Protein AF-A0A2Z4FGK2-F1 (afdb_monomer_lite)

Secondary structure (DSSP, 8-state):
-HHHHHHSSPPPPPHHHHHHHHHHHHTT--HHHHHHHHHHHHHTS-TT---SSGGGGHHHHHHHHHHHHHHHH-------------PPPPPPPPPPP------PPP---TTHHHHHHHHHHHHHHHHH---HHHHHHHHHHHHHHHHHHT-S--S-HHHHHHHHHHHHHHHHHHHS-HHHHHHHHHHHHHH-HHHHHHS-HHHHHHHHHHHHHHHHHHHH-PPPS--

Radius of gyration: 25.54 Å; chains: 1; bounding box: 53×43×82 Å

pLDDT: mean 85.26, std 16.37, range [35.12, 98.62]

Structure (mmCIF, N/CA/C/O backbone):
data_AF-A0A2Z4FGK2-F1
#
_entry.id   AF-A0A2Z4FGK2-F1
#
loop_
_atom_site.group_PDB
_atom_site.id
_atom_site.type_symbol
_atom_site.label_atom_id
_atom_site.label_alt_id
_atom_site.label_comp_id
_atom_site.label_asym_id
_atom_site.label_entity_id
_atom_site.label_seq_id
_atom_site.pdbx_PDB_ins_code
_atom_site.Cartn_x
_atom_site.Cartn_y
_atom_site.Cartn_z
_atom_site.occupancy
_atom_site.B_iso_or_equiv
_atom_site.auth_seq_id
_atom_site.auth_comp_id
_atom_site.auth_asym_id
_atom_site.auth_atom_id
_atom_site.pdbx_PDB_model_num
ATOM 1 N N . MET A 1 1 ? 7.631 -13.303 -6.563 1.00 56.38 1 MET A N 1
ATOM 2 C CA . MET A 1 1 ? 8.617 -13.763 -5.5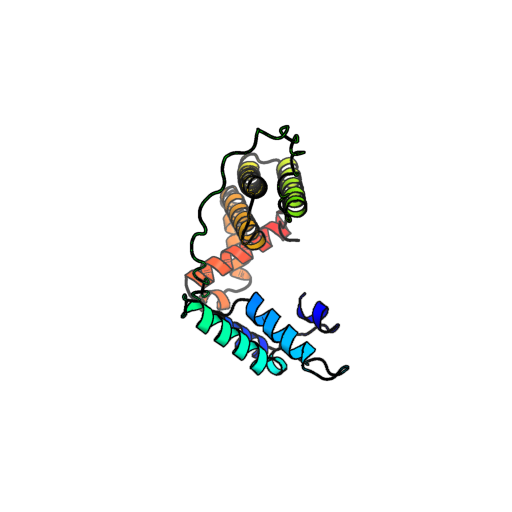54 1.00 56.38 1 MET A CA 1
ATOM 3 C C . MET A 1 1 ? 9.906 -14.094 -6.316 1.00 56.38 1 MET A C 1
ATOM 5 O O . MET A 1 1 ? 10.172 -15.250 -6.608 1.00 56.38 1 MET A O 1
ATOM 9 N N . TYR A 1 2 ? 10.682 -13.072 -6.705 1.00 63.81 2 TYR A N 1
ATOM 10 C CA . TYR A 1 2 ? 11.614 -13.147 -7.850 1.00 63.81 2 TYR A CA 1
ATOM 11 C C . TYR A 1 2 ? 12.705 -14.227 -7.744 1.00 63.81 2 TYR A C 1
ATOM 13 O O . TYR A 1 2 ? 12.996 -14.925 -8.708 1.00 63.81 2 TYR A O 1
ATOM 21 N N . PHE A 1 3 ? 13.294 -14.419 -6.561 1.00 67.00 3 PHE A N 1
ATOM 22 C CA . PHE A 1 3 ? 14.376 -15.394 -6.386 1.00 67.00 3 PHE A CA 1
ATOM 23 C C . PHE A 1 3 ? 13.908 -16.840 -6.617 1.00 67.00 3 PHE A C 1
ATOM 25 O O . PHE A 1 3 ? 14.633 -17.642 -7.205 1.00 67.00 3 PHE A O 1
ATOM 32 N N . LEU A 1 4 ? 12.678 -17.155 -6.201 1.00 71.25 4 LEU A N 1
ATOM 33 C CA . LEU A 1 4 ? 12.074 -18.472 -6.396 1.00 71.25 4 LEU A CA 1
ATOM 34 C C . LEU A 1 4 ? 11.769 -18.730 -7.875 1.00 71.25 4 LEU A C 1
ATOM 36 O O . LEU A 1 4 ? 11.985 -19.839 -8.349 1.00 71.25 4 LEU A O 1
ATOM 40 N N . GLU A 1 5 ? 11.347 -17.703 -8.610 1.00 71.81 5 GLU A N 1
ATOM 41 C CA . GLU A 1 5 ? 11.094 -17.794 -10.054 1.00 71.81 5 GLU A CA 1
ATOM 42 C C . GLU A 1 5 ? 12.380 -18.037 -10.855 1.00 71.81 5 GLU A C 1
ATOM 44 O O . GLU A 1 5 ? 12.373 -18.823 -11.797 1.00 71.81 5 GLU A O 1
ATOM 49 N N . VAL A 1 6 ? 13.494 -17.406 -10.469 1.00 66.25 6 VAL A N 1
ATOM 50 C CA . VAL A 1 6 ? 14.760 -17.500 -11.218 1.00 66.25 6 VAL A CA 1
ATOM 51 C C . VAL A 1 6 ? 15.595 -18.724 -10.825 1.00 66.25 6 VAL A C 1
ATOM 53 O O . VAL A 1 6 ? 16.282 -19.289 -11.669 1.00 66.25 6 VAL A O 1
ATOM 56 N N . THR A 1 7 ? 15.552 -19.155 -9.562 1.00 62.62 7 THR A N 1
ATOM 57 C CA . THR A 1 7 ? 16.407 -20.257 -9.065 1.00 62.62 7 THR A CA 1
ATOM 58 C C . THR A 1 7 ? 15.657 -21.552 -8.760 1.00 62.62 7 THR A C 1
ATOM 60 O O . THR A 1 7 ? 16.285 -22.560 -8.435 1.00 62.62 7 THR A O 1
ATOM 63 N N . GLY A 1 8 ? 14.321 -21.537 -8.791 1.00 69.62 8 GLY A N 1
ATOM 64 C CA . GLY A 1 8 ? 13.490 -22.666 -8.365 1.00 69.62 8 GLY A CA 1
ATOM 65 C C . GLY A 1 8 ? 13.582 -22.980 -6.865 1.00 69.62 8 GLY A C 1
ATOM 66 O O . GLY A 1 8 ? 13.073 -24.009 -6.423 1.00 69.62 8 GLY A O 1
ATOM 67 N N . ARG A 1 9 ? 14.242 -22.129 -6.064 1.00 69.38 9 ARG A N 1
ATOM 68 C CA . ARG A 1 9 ? 14.420 -22.306 -4.617 1.00 69.38 9 ARG A CA 1
ATOM 69 C C . ARG A 1 9 ? 13.939 -21.075 -3.857 1.00 69.38 9 ARG A C 1
ATOM 71 O O . ARG A 1 9 ? 14.278 -19.943 -4.188 1.00 69.38 9 ARG A O 1
ATOM 78 N N . GLY A 1 10 ? 13.163 -21.302 -2.798 1.00 69.25 10 GLY A N 1
ATOM 79 C CA . GLY A 1 10 ? 12.803 -20.249 -1.853 1.00 69.25 10 GLY A CA 1
ATOM 80 C C . GLY A 1 10 ? 14.035 -19.820 -1.066 1.00 69.25 10 GLY A C 1
ATOM 81 O O . GLY A 1 10 ? 14.658 -20.648 -0.404 1.00 69.25 10 GLY A O 1
ATOM 82 N N . VAL A 1 11 ? 14.393 -18.539 -1.143 1.00 72.44 11 VAL A N 1
ATOM 83 C CA . VAL A 1 11 ? 15.474 -17.971 -0.333 1.00 72.44 11 VAL A CA 1
ATOM 84 C C . VAL A 1 11 ? 14.891 -17.226 0.851 1.00 72.44 11 VAL A C 1
ATOM 86 O O . VAL A 1 11 ? 14.053 -16.342 0.703 1.00 72.44 11 VAL A O 1
ATOM 89 N N . MET A 1 12 ? 15.374 -17.594 2.033 1.00 76.56 12 MET A N 1
ATOM 90 C CA . MET A 1 12 ? 15.190 -16.825 3.254 1.00 76.56 12 MET A CA 1
ATOM 91 C C . MET A 1 12 ? 16.343 -15.834 3.352 1.00 76.56 12 MET A C 1
ATOM 93 O O . MET A 1 12 ? 17.502 -16.242 3.428 1.00 76.56 12 MET A O 1
ATOM 97 N N . PHE A 1 13 ? 16.037 -14.539 3.335 1.00 83.19 13 PHE A N 1
ATOM 98 C CA . PHE A 1 13 ? 17.054 -13.515 3.539 1.00 83.19 13 PHE A CA 1
ATOM 99 C C . PHE A 1 13 ? 17.532 -13.565 4.987 1.00 83.19 13 PHE A C 1
ATOM 101 O O . PHE A 1 13 ? 16.743 -13.429 5.923 1.00 83.19 13 PHE A O 1
ATOM 108 N N . SER A 1 14 ? 18.833 -13.767 5.181 1.00 88.69 14 SER A N 1
ATOM 109 C CA . SER A 1 14 ? 19.422 -13.609 6.506 1.00 88.69 14 SER A CA 1
ATOM 110 C C . SER A 1 14 ? 19.402 -12.131 6.908 1.00 88.69 14 SER A C 1
ATOM 112 O O . SER A 1 14 ? 19.369 -11.247 6.049 1.00 88.69 14 SER A O 1
ATOM 114 N N . GLY A 1 15 ? 19.493 -11.827 8.209 1.00 89.25 15 GLY A N 1
ATOM 115 C CA . GLY A 1 15 ? 19.591 -10.433 8.669 1.00 89.25 15 GLY A CA 1
ATOM 116 C C . GLY A 1 15 ? 20.733 -9.672 7.985 1.00 89.25 15 GLY A C 1
ATOM 117 O O . GLY A 1 15 ? 20.584 -8.512 7.615 1.00 89.25 15 GLY A O 1
ATOM 118 N N . ARG A 1 16 ? 21.833 -10.367 7.679 1.00 89.06 16 ARG A N 1
ATOM 119 C CA . ARG A 1 16 ? 22.956 -9.757 6.974 1.00 89.06 16 ARG A CA 1
ATOM 120 C C . ARG A 1 16 ? 22.763 -9.606 5.458 1.00 89.06 16 ARG A C 1
ATOM 122 O O . ARG A 1 16 ? 23.564 -8.915 4.830 1.00 89.06 16 ARG A O 1
ATOM 129 N N . ASP A 1 17 ? 21.809 -10.307 4.847 1.00 91.31 17 ASP A N 1
ATOM 130 C CA . ASP A 1 17 ? 21.404 -10.049 3.456 1.00 91.31 17 ASP A CA 1
ATOM 131 C C . ASP A 1 17 ? 20.512 -8.808 3.404 1.00 91.31 17 ASP A C 1
ATOM 133 O O . ASP A 1 17 ? 20.666 -7.979 2.513 1.00 91.31 17 ASP A O 1
ATOM 137 N N . MET A 1 18 ? 19.644 -8.637 4.405 1.00 92.25 18 MET A N 1
ATOM 138 C CA . MET A 1 18 ? 18.818 -7.438 4.539 1.00 92.25 18 MET A CA 1
ATOM 139 C C . MET A 1 18 ? 19.668 -6.180 4.734 1.00 92.25 18 MET A C 1
ATOM 141 O O . MET A 1 18 ? 19.429 -5.187 4.058 1.00 92.25 18 MET A O 1
ATOM 145 N N . GLU A 1 19 ? 20.704 -6.228 5.577 1.00 92.62 19 GLU A N 1
ATOM 146 C CA . GLU A 1 19 ? 21.664 -5.119 5.729 1.00 92.62 19 GLU A CA 1
ATOM 147 C C . GLU A 1 19 ? 22.330 -4.737 4.399 1.00 92.62 19 GLU A C 1
ATOM 149 O O . GLU A 1 19 ? 22.468 -3.556 4.085 1.00 92.62 19 GLU A O 1
ATOM 154 N N . LEU A 1 20 ? 22.711 -5.733 3.594 1.00 94.06 20 LEU A N 1
ATOM 155 C CA . LEU A 1 20 ? 23.343 -5.520 2.293 1.00 94.06 20 LEU A CA 1
ATOM 156 C C . LEU A 1 20 ? 22.376 -4.876 1.287 1.00 94.06 20 LEU A C 1
ATOM 158 O O . LEU A 1 20 ? 22.746 -3.926 0.600 1.00 94.06 20 LEU A O 1
ATOM 162 N N . LEU A 1 21 ? 21.132 -5.360 1.237 1.00 92.94 21 LEU A N 1
ATOM 163 C CA . LEU A 1 21 ? 20.076 -4.791 0.396 1.00 92.94 21 LEU A CA 1
ATOM 164 C C . LEU A 1 21 ? 19.739 -3.351 0.806 1.00 92.94 21 LEU A C 1
ATOM 166 O O . LEU A 1 21 ? 19.611 -2.491 -0.063 1.00 92.94 21 LEU A O 1
ATOM 170 N N . CYS A 1 22 ? 19.643 -3.073 2.110 1.00 92.50 22 CYS A N 1
ATOM 171 C CA . CYS A 1 22 ? 19.449 -1.718 2.627 1.00 92.50 22 CYS A CA 1
ATOM 172 C C . CYS A 1 22 ? 20.598 -0.798 2.210 1.00 92.50 22 CYS A C 1
ATOM 174 O O . CYS A 1 22 ? 20.338 0.278 1.684 1.00 92.50 22 CYS A O 1
ATOM 176 N N . ARG A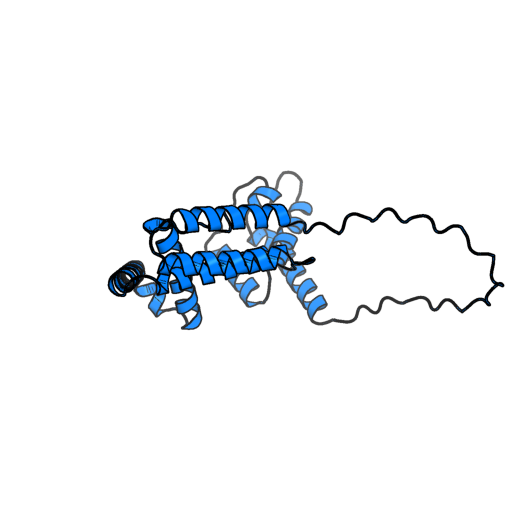 1 23 ? 21.853 -1.247 2.352 1.00 96.19 23 ARG A N 1
ATOM 177 C CA . ARG A 1 23 ? 23.027 -0.476 1.920 1.00 96.19 23 ARG A CA 1
ATOM 178 C C . ARG A 1 23 ? 22.945 -0.106 0.439 1.00 96.19 23 ARG A C 1
ATOM 180 O O . ARG A 1 23 ? 23.100 1.060 0.102 1.00 96.19 23 ARG A O 1
ATOM 187 N N . TRP A 1 24 ? 22.660 -1.069 -0.440 1.00 95.62 24 TRP A N 1
ATOM 188 C CA . TRP A 1 24 ? 22.527 -0.794 -1.875 1.00 95.62 24 TRP A CA 1
ATOM 189 C C . TRP A 1 24 ? 21.359 0.136 -2.205 1.00 95.62 24 TRP A C 1
ATOM 191 O O . TRP A 1 24 ? 21.491 0.990 -3.078 1.00 95.62 24 TRP A O 1
ATOM 201 N N . ARG A 1 25 ? 20.230 0.003 -1.505 1.00 94.31 25 ARG A N 1
ATOM 202 C CA . ARG A 1 25 ? 19.096 0.922 -1.648 1.00 94.31 25 ARG A CA 1
ATOM 203 C C . ARG A 1 25 ? 19.491 2.349 -1.264 1.00 94.31 25 ARG A C 1
ATOM 205 O O . ARG A 1 25 ? 19.195 3.272 -2.015 1.00 94.31 25 ARG A O 1
ATOM 212 N N . ASP A 1 26 ? 20.174 2.523 -0.136 1.00 90.12 26 ASP A N 1
ATOM 213 C CA . ASP A 1 26 ? 20.642 3.834 0.340 1.00 90.12 26 ASP A CA 1
ATOM 214 C C . ASP A 1 26 ? 21.684 4.443 -0.626 1.00 90.12 26 ASP A C 1
ATOM 216 O O . ASP A 1 26 ? 21.810 5.656 -0.764 1.00 90.12 26 ASP A O 1
ATOM 220 N N . GLU A 1 27 ? 22.374 3.581 -1.368 1.00 89.31 27 GLU A N 1
ATOM 221 C CA . GLU A 1 27 ? 23.289 3.888 -2.466 1.00 89.31 27 GLU A CA 1
ATOM 222 C C . GLU A 1 27 ? 22.607 4.173 -3.825 1.00 89.31 27 GLU A C 1
ATOM 224 O O . GLU A 1 27 ? 23.300 4.409 -4.824 1.00 89.31 27 GLU A O 1
ATOM 229 N N . GLY A 1 28 ? 21.270 4.151 -3.876 1.00 90.69 28 GLY A N 1
ATOM 230 C CA . GLY A 1 28 ? 20.456 4.455 -5.057 1.00 90.69 28 GLY A CA 1
ATOM 231 C C . GLY A 1 28 ? 20.105 3.254 -5.942 1.00 90.69 28 GLY A C 1
ATOM 232 O O . GLY A 1 28 ? 19.556 3.436 -7.030 1.00 90.69 28 GLY A O 1
ATOM 233 N N . ALA A 1 29 ? 20.403 2.023 -5.518 1.00 93.50 29 ALA A N 1
ATOM 234 C CA . ALA A 1 29 ? 20.041 0.831 -6.276 1.00 93.50 29 ALA A CA 1
ATOM 235 C C . ALA A 1 29 ? 18.534 0.552 -6.187 1.00 93.50 29 ALA A C 1
ATOM 237 O O . ALA A 1 29 ? 17.958 0.443 -5.104 1.00 93.50 29 ALA A O 1
ATOM 238 N N . THR A 1 30 ? 17.892 0.368 -7.339 1.00 92.81 30 THR A N 1
ATOM 239 C CA . THR A 1 30 ? 16.490 -0.053 -7.411 1.00 92.81 30 THR A CA 1
ATOM 240 C C . THR A 1 30 ? 16.372 -1.576 -7.366 1.00 92.81 30 THR A C 1
ATOM 242 O O . THR A 1 30 ? 17.294 -2.305 -7.745 1.00 92.81 30 THR A O 1
ATOM 245 N N . ALA A 1 31 ? 15.199 -2.080 -6.972 1.00 90.31 31 ALA A N 1
ATOM 246 C CA . ALA A 1 31 ? 14.916 -3.516 -6.980 1.00 90.31 31 ALA A CA 1
ATOM 247 C C . ALA A 1 31 ? 15.156 -4.157 -8.361 1.00 90.31 31 ALA A C 1
ATOM 249 O O . ALA A 1 31 ? 15.640 -5.284 -8.438 1.00 90.31 31 ALA A O 1
ATOM 250 N N . ALA A 1 32 ? 14.889 -3.428 -9.450 1.00 89.44 32 ALA A N 1
ATOM 251 C CA . ALA A 1 32 ? 15.113 -3.897 -10.816 1.00 89.44 32 ALA A CA 1
ATOM 252 C C . ALA A 1 32 ? 16.600 -4.147 -11.129 1.00 89.44 32 ALA A C 1
ATOM 254 O O . ALA A 1 32 ? 16.930 -5.150 -11.761 1.00 89.44 32 ALA A O 1
ATOM 255 N N . ILE A 1 33 ? 17.495 -3.270 -10.659 1.00 92.56 33 ILE A N 1
ATOM 256 C CA . ILE A 1 33 ? 18.951 -3.422 -10.819 1.00 92.56 33 ILE A CA 1
ATOM 257 C C . ILE A 1 33 ? 19.431 -4.653 -10.045 1.00 92.56 33 ILE A C 1
ATOM 259 O O . ILE A 1 33 ? 20.147 -5.492 -10.588 1.00 92.56 33 ILE A O 1
ATOM 263 N N . ILE A 1 34 ? 18.967 -4.806 -8.802 1.00 91.81 34 ILE A N 1
ATOM 264 C CA . ILE A 1 34 ? 19.309 -5.953 -7.953 1.00 91.81 34 ILE A CA 1
ATOM 265 C C . ILE A 1 34 ? 18.833 -7.262 -8.598 1.00 91.81 34 ILE A C 1
ATOM 267 O O . ILE A 1 34 ? 19.598 -8.219 -8.701 1.00 91.81 34 ILE A O 1
ATOM 271 N N . CYS A 1 35 ? 17.592 -7.303 -9.089 1.00 90.69 35 CYS A N 1
ATOM 272 C CA . CYS A 1 35 ? 17.033 -8.473 -9.767 1.00 90.69 35 CYS A CA 1
ATOM 273 C C . CYS A 1 35 ? 17.828 -8.848 -11.024 1.00 90.69 35 CYS A C 1
ATOM 275 O O . CYS A 1 35 ? 18.096 -10.028 -11.247 1.00 90.69 35 CYS A O 1
ATOM 277 N N . ARG A 1 36 ? 18.262 -7.857 -11.813 1.00 90.88 36 ARG A N 1
ATOM 278 C CA . ARG A 1 36 ? 19.121 -8.086 -12.981 1.00 90.88 36 ARG A CA 1
ATOM 279 C C . ARG A 1 36 ? 20.461 -8.700 -12.582 1.00 90.88 36 ARG A C 1
ATOM 281 O O . ARG A 1 36 ? 20.826 -9.727 -13.137 1.00 90.88 36 ARG A O 1
ATOM 288 N N . GLY A 1 37 ? 21.127 -8.158 -11.563 1.00 92.56 37 GLY A N 1
ATOM 289 C CA . GLY A 1 37 ? 22.379 -8.728 -11.055 1.00 92.56 37 GLY A CA 1
ATOM 290 C C . GLY A 1 37 ? 22.222 -10.164 -10.541 1.00 92.56 37 GLY A C 1
ATOM 291 O O . GLY A 1 37 ? 23.083 -11.006 -10.785 1.00 92.56 37 GLY A O 1
ATOM 292 N N . ILE A 1 38 ? 21.102 -10.482 -9.880 1.00 90.50 38 ILE A N 1
ATOM 293 C CA . ILE A 1 38 ? 20.787 -11.859 -9.458 1.00 90.50 38 ILE A CA 1
ATOM 294 C C . ILE A 1 38 ? 20.611 -12.772 -10.674 1.00 90.50 38 ILE A C 1
ATOM 296 O O . ILE A 1 38 ? 21.147 -13.877 -10.681 1.00 90.50 38 ILE A O 1
ATOM 300 N N . LYS A 1 39 ? 19.883 -12.323 -11.700 1.00 89.56 39 LYS A N 1
ATOM 301 C CA . LYS A 1 39 ? 19.681 -13.092 -12.931 1.00 89.56 39 LYS A CA 1
ATOM 302 C C . LYS A 1 39 ? 21.008 -13.381 -13.634 1.00 89.56 39 LYS A C 1
ATOM 304 O O . LYS A 1 39 ? 21.262 -14.530 -13.984 1.00 89.56 39 LYS A O 1
ATOM 309 N N . GLU A 1 40 ? 21.868 -12.378 -13.771 1.00 90.69 40 GLU A N 1
ATOM 310 C CA . GLU A 1 40 ? 23.199 -12.527 -14.368 1.00 90.69 40 GLU A CA 1
ATOM 311 C C . GLU A 1 40 ? 24.079 -13.499 -13.573 1.00 90.69 40 GLU A C 1
ATOM 313 O O . GLU A 1 40 ? 24.765 -14.339 -14.157 1.00 90.69 40 GLU A O 1
ATOM 318 N N . ALA A 1 41 ? 24.014 -13.433 -12.239 1.00 91.56 41 ALA A N 1
ATOM 319 C CA . ALA A 1 41 ? 24.722 -14.361 -11.367 1.00 91.56 41 ALA A CA 1
ATOM 320 C C . ALA A 1 41 ? 24.277 -15.809 -11.598 1.00 91.56 41 ALA A C 1
ATOM 322 O O . ALA A 1 41 ? 25.118 -16.694 -11.702 1.00 91.56 41 ALA A O 1
ATOM 323 N N . VAL A 1 42 ? 22.966 -16.045 -11.712 1.00 88.88 42 VAL A N 1
ATOM 324 C CA . VAL A 1 42 ? 22.399 -17.379 -11.962 1.00 88.88 42 VAL A CA 1
ATOM 325 C C . VAL A 1 42 ? 22.824 -17.911 -13.329 1.00 88.88 42 VAL A C 1
ATOM 327 O O . VAL A 1 42 ? 23.225 -19.065 -13.423 1.00 88.88 42 VAL A O 1
ATOM 330 N N . LEU A 1 43 ? 22.783 -17.074 -14.370 1.00 88.25 43 LEU A N 1
ATOM 331 C CA . LEU A 1 43 ? 23.193 -17.457 -15.728 1.00 88.25 43 LEU A CA 1
ATOM 332 C C . LEU A 1 43 ? 24.692 -17.759 -15.847 1.00 88.25 43 LEU A C 1
ATOM 334 O O . LEU A 1 43 ? 25.100 -18.471 -16.760 1.00 88.25 43 LEU A O 1
ATOM 338 N N . SER A 1 44 ? 25.503 -17.203 -14.949 1.00 87.56 44 SER A N 1
ATOM 339 C CA . SER A 1 44 ? 26.960 -17.360 -14.965 1.00 87.56 44 SER A CA 1
ATOM 340 C C . SER A 1 44 ? 27.464 -18.518 -14.096 1.00 87.56 44 SER A C 1
ATOM 342 O O . SER A 1 44 ? 28.662 -18.796 -14.102 1.00 87.56 44 SER A O 1
ATOM 344 N N . MET A 1 45 ? 26.589 -19.168 -13.322 1.00 85.81 45 MET A N 1
ATOM 345 C CA . MET A 1 45 ? 26.927 -20.329 -12.491 1.00 85.81 45 MET A CA 1
ATOM 346 C C . MET A 1 45 ? 26.692 -21.639 -13.251 1.00 85.81 45 MET A C 1
ATOM 348 O O . MET A 1 45 ? 25.877 -21.697 -14.170 1.00 85.81 45 MET A O 1
ATOM 352 N N . GLU A 1 46 ? 27.415 -22.696 -12.872 1.00 82.06 46 GLU A N 1
ATOM 353 C CA . GLU A 1 46 ? 27.251 -24.019 -13.482 1.00 82.06 46 GLU A CA 1
ATOM 354 C C . GLU A 1 46 ? 25.839 -24.578 -13.252 1.00 82.06 46 GLU A C 1
ATOM 356 O O . GLU A 1 46 ? 25.215 -24.390 -12.200 1.00 82.06 46 GLU A O 1
ATOM 361 N N . GLU A 1 47 ? 25.332 -25.289 -14.258 1.00 75.06 47 GLU A N 1
ATOM 362 C CA . GLU A 1 47 ? 23.995 -25.871 -14.247 1.00 75.06 47 GLU A CA 1
ATOM 363 C C . GLU A 1 47 ? 23.871 -26.901 -13.108 1.00 75.06 47 GLU A C 1
ATOM 365 O O . GLU A 1 47 ? 24.452 -27.983 -13.151 1.00 75.06 47 GLU A O 1
ATOM 370 N N . GLY A 1 48 ? 23.131 -26.541 -12.052 1.00 74.94 48 GLY A N 1
ATOM 371 C CA . GLY A 1 48 ? 22.933 -27.370 -10.854 1.00 74.94 48 GLY A CA 1
ATOM 372 C C . GLY A 1 48 ? 23.412 -26.738 -9.543 1.00 74.94 48 GLY A C 1
ATOM 373 O O . GLY A 1 48 ? 22.974 -27.170 -8.470 1.00 74.94 48 GLY A O 1
ATOM 374 N N . GLU A 1 49 ? 24.210 -25.668 -9.603 1.00 80.12 49 GLU A N 1
ATOM 375 C CA . GLU A 1 49 ? 24.669 -24.922 -8.425 1.00 80.12 49 GLU A CA 1
ATOM 376 C C . GLU A 1 49 ? 24.146 -23.475 -8.406 1.00 80.12 49 GLU A C 1
ATOM 378 O O . GLU A 1 49 ? 24.913 -22.523 -8.544 1.00 80.12 49 GLU A O 1
ATOM 383 N N . PRO A 1 50 ? 22.829 -23.263 -8.200 1.00 79.88 50 PRO A N 1
ATOM 384 C CA . PRO A 1 50 ? 22.291 -21.916 -8.098 1.00 79.88 50 PRO A CA 1
ATOM 385 C C . PRO A 1 50 ? 22.812 -21.198 -6.838 1.00 79.88 50 PRO A C 1
ATOM 387 O O . PRO A 1 50 ? 23.108 -21.843 -5.819 1.00 79.88 50 PRO A O 1
ATOM 390 N N . PRO A 1 51 ? 22.857 -19.854 -6.858 1.00 83.69 51 PRO A N 1
ATOM 391 C CA . PRO A 1 51 ? 23.341 -19.061 -5.740 1.00 83.69 51 PRO A CA 1
ATOM 392 C C . PRO A 1 51 ? 22.511 -19.322 -4.480 1.00 83.69 51 PRO A C 1
ATOM 394 O O . PRO A 1 51 ? 21.280 -19.320 -4.502 1.00 83.69 51 PRO A O 1
ATOM 397 N N . ARG A 1 52 ? 23.198 -19.528 -3.351 1.00 83.31 52 ARG A N 1
ATOM 398 C CA . ARG A 1 52 ? 22.563 -19.872 -2.063 1.00 83.31 52 ARG A CA 1
ATOM 399 C C . ARG A 1 52 ? 21.925 -18.675 -1.352 1.00 83.31 52 ARG A C 1
ATOM 401 O O . ARG A 1 52 ? 21.204 -18.869 -0.380 1.00 83.31 52 ARG A O 1
ATOM 408 N N . GLY A 1 53 ? 22.201 -17.456 -1.808 1.00 87.69 53 GLY A N 1
ATOM 409 C CA . GLY A 1 53 ? 21.655 -16.225 -1.246 1.00 87.69 53 GLY A CA 1
ATOM 410 C C . GLY A 1 53 ? 22.202 -14.981 -1.940 1.00 87.69 53 GLY A C 1
ATOM 411 O O . GLY A 1 53 ? 23.049 -15.071 -2.829 1.00 87.69 53 GLY A O 1
ATOM 412 N N . VAL A 1 54 ? 21.739 -13.809 -1.503 1.00 89.50 54 VAL A N 1
ATOM 413 C CA . VAL A 1 54 ? 22.056 -12.509 -2.128 1.00 89.50 54 VAL A CA 1
ATOM 414 C C . VAL A 1 54 ? 23.556 -12.221 -2.132 1.00 89.50 54 VAL A C 1
ATOM 416 O O . VAL A 1 54 ? 24.083 -11.737 -3.129 1.00 89.50 54 VAL A O 1
ATOM 419 N N . ARG A 1 55 ? 24.271 -12.584 -1.060 1.00 90.69 55 ARG A N 1
ATOM 420 C CA . ARG A 1 55 ? 25.737 -12.446 -0.990 1.00 90.69 55 ARG A CA 1
ATOM 421 C C . ARG A 1 55 ? 26.480 -13.186 -2.090 1.00 90.69 55 ARG A C 1
ATOM 423 O O . ARG A 1 55 ? 27.483 -12.683 -2.577 1.00 90.69 55 ARG A O 1
ATOM 430 N N . SER A 1 56 ? 26.008 -14.365 -2.490 1.00 90.56 56 SER A N 1
ATOM 431 C CA . SER A 1 56 ? 26.634 -15.116 -3.585 1.00 90.56 56 SER A CA 1
ATOM 432 C C . SER A 1 56 ? 26.539 -14.359 -4.913 1.00 90.56 56 SER A C 1
ATOM 434 O O . SER A 1 56 ? 27.375 -14.554 -5.788 1.00 90.56 56 SER A O 1
ATOM 436 N N . CYS A 1 57 ? 25.559 -13.463 -5.041 1.00 92.81 57 CYS A N 1
ATOM 437 C CA . CYS A 1 57 ? 25.355 -12.610 -6.206 1.00 92.81 57 CYS A CA 1
ATOM 438 C C . CYS A 1 57 ? 25.995 -11.217 -6.058 1.00 92.81 57 CYS A C 1
ATOM 440 O O . CYS A 1 57 ? 25.841 -10.397 -6.959 1.00 92.81 57 CYS A O 1
ATOM 442 N N . GLN A 1 58 ? 26.694 -10.927 -4.950 1.00 94.81 58 GLN A N 1
ATOM 443 C CA . GLN A 1 58 ? 27.131 -9.570 -4.596 1.00 94.81 58 GLN A CA 1
ATOM 444 C C . GLN A 1 58 ? 27.924 -8.891 -5.719 1.00 94.81 58 GLN A C 1
ATOM 446 O O . GLN A 1 58 ? 27.573 -7.785 -6.114 1.00 94.81 58 GLN A O 1
ATOM 451 N N . GLY A 1 59 ? 28.929 -9.569 -6.281 1.00 95.19 59 GLY A N 1
ATOM 452 C CA . GLY A 1 59 ? 29.767 -8.988 -7.336 1.00 95.19 59 GLY A CA 1
ATOM 453 C C . GLY A 1 59 ? 29.002 -8.662 -8.625 1.00 95.19 59 GLY A C 1
ATOM 454 O O . GLY A 1 59 ? 29.279 -7.655 -9.269 1.00 95.19 59 GLY A O 1
ATOM 455 N N . TRP A 1 60 ? 28.000 -9.471 -8.981 1.00 95.31 60 TRP A N 1
ATOM 456 C CA . TRP A 1 60 ? 27.155 -9.229 -10.155 1.00 95.31 60 TRP A CA 1
ATOM 457 C C . TRP A 1 60 ? 26.204 -8.054 -9.938 1.00 95.31 60 TRP A C 1
ATOM 459 O O . TRP A 1 60 ? 26.024 -7.224 -10.825 1.00 95.31 60 TRP A O 1
ATOM 469 N N . ILE A 1 61 ? 25.629 -7.956 -8.739 1.00 94.31 61 ILE A N 1
ATOM 470 C CA . ILE A 1 61 ? 24.741 -6.853 -8.364 1.00 94.31 61 ILE A CA 1
ATOM 471 C C . ILE A 1 61 ? 25.519 -5.535 -8.297 1.00 94.31 61 ILE A C 1
ATOM 473 O O . ILE A 1 61 ? 25.073 -4.545 -8.866 1.00 94.31 61 ILE A O 1
ATOM 477 N N . GLU A 1 62 ? 26.692 -5.517 -7.659 1.00 95.94 62 GLU A N 1
ATOM 478 C CA . GLU A 1 62 ? 27.539 -4.319 -7.568 1.00 95.94 62 GLU A CA 1
ATOM 479 C C . GLU A 1 62 ? 27.967 -3.820 -8.952 1.00 95.94 62 GLU A C 1
ATOM 481 O O . GLU A 1 62 ? 27.928 -2.617 -9.206 1.00 95.94 62 GLU A O 1
ATOM 486 N N . ARG A 1 63 ? 28.270 -4.732 -9.884 1.00 95.75 63 ARG A N 1
ATOM 487 C CA . ARG A 1 63 ? 28.548 -4.379 -11.281 1.00 95.75 63 ARG A CA 1
ATOM 488 C C . ARG A 1 63 ? 27.353 -3.702 -11.961 1.00 95.75 63 ARG A C 1
ATOM 490 O O . ARG A 1 63 ? 27.538 -2.687 -12.623 1.00 95.75 63 ARG A O 1
ATOM 497 N N . GLU A 1 64 ? 26.139 -4.227 -11.797 1.00 93.69 64 GLU A N 1
ATOM 498 C CA . GLU A 1 64 ? 24.935 -3.613 -12.378 1.00 93.69 64 GLU A CA 1
ATOM 499 C C . GLU A 1 64 ? 24.605 -2.251 -11.752 1.00 93.69 64 GLU A C 1
ATOM 501 O O . GLU A 1 64 ? 24.142 -1.348 -12.454 1.00 93.69 64 GLU A O 1
ATOM 506 N N . ILE A 1 65 ? 24.865 -2.079 -10.451 1.00 93.62 65 ILE A N 1
ATOM 507 C CA . ILE A 1 65 ? 24.733 -0.790 -9.759 1.00 93.62 65 ILE A CA 1
ATOM 508 C C . ILE A 1 65 ? 25.709 0.225 -10.355 1.00 93.62 65 ILE A C 1
ATOM 510 O O . ILE A 1 65 ? 25.293 1.333 -10.698 1.00 93.62 65 ILE A O 1
ATOM 514 N N . GLU A 1 66 ? 26.975 -0.152 -10.538 1.00 93.38 66 GLU A N 1
ATOM 515 C CA . GLU A 1 66 ? 27.985 0.736 -11.116 1.00 93.38 66 GLU A CA 1
ATOM 516 C C . GLU A 1 66 ? 27.644 1.103 -12.566 1.00 93.38 66 GLU A C 1
ATOM 518 O O . GLU A 1 66 ? 27.548 2.279 -12.905 1.00 93.38 66 GLU A O 1
ATOM 523 N N . SER A 1 67 ? 27.299 0.122 -13.406 1.00 90.62 67 SER A N 1
ATOM 524 C CA . SER A 1 67 ? 26.862 0.384 -14.785 1.00 90.62 67 SER A CA 1
ATOM 525 C C . SER A 1 67 ? 25.579 1.224 -14.865 1.00 90.62 67 SER A C 1
ATOM 527 O O . SER A 1 67 ? 25.344 1.922 -15.854 1.00 90.62 67 SER A O 1
ATOM 529 N N . ALA A 1 68 ? 24.696 1.159 -13.866 1.00 88.88 68 ALA A N 1
ATOM 530 C CA . ALA A 1 68 ? 23.538 2.047 -13.781 1.00 88.88 68 ALA A CA 1
ATOM 531 C C . ALA A 1 68 ? 23.941 3.480 -13.400 1.00 88.88 68 ALA A C 1
ATOM 533 O O . ALA A 1 68 ? 23.409 4.428 -13.982 1.00 88.88 68 ALA A O 1
ATOM 534 N N . ARG A 1 69 ? 24.904 3.648 -12.486 1.00 88.12 69 ARG A N 1
ATOM 535 C CA . ARG A 1 69 ? 25.467 4.956 -12.111 1.00 88.12 69 ARG A CA 1
ATOM 536 C C . ARG A 1 69 ? 26.213 5.620 -13.261 1.00 88.12 69 ARG A C 1
ATOM 538 O O . ARG A 1 69 ? 26.032 6.815 -13.488 1.00 88.12 69 ARG A O 1
ATOM 545 N N . GLU A 1 70 ? 26.993 4.865 -14.023 1.00 87.56 70 GLU A N 1
ATOM 546 C CA . GLU A 1 70 ? 27.682 5.364 -15.219 1.00 87.56 70 GLU A CA 1
ATOM 547 C C . GLU A 1 70 ? 26.682 5.857 -16.273 1.00 87.56 70 GLU A C 1
ATOM 549 O O . GLU A 1 70 ? 26.845 6.940 -16.825 1.00 87.56 70 GLU A O 1
ATOM 554 N N . ARG A 1 71 ? 25.579 5.129 -16.497 1.00 84.38 71 ARG A N 1
ATOM 555 C CA . ARG A 1 71 ? 24.510 5.566 -17.415 1.00 84.38 71 ARG A CA 1
ATOM 556 C C . ARG A 1 71 ? 23.752 6.794 -16.915 1.00 84.38 71 ARG A C 1
ATOM 558 O O . ARG A 1 71 ? 23.323 7.610 -17.724 1.00 84.38 71 ARG A O 1
ATOM 565 N N . ALA A 1 72 ? 23.576 6.922 -15.602 1.00 78.19 72 ALA A N 1
ATOM 566 C CA . ALA A 1 72 ? 22.918 8.075 -14.995 1.00 78.19 72 ALA A CA 1
ATOM 567 C C . ALA A 1 72 ? 23.809 9.330 -14.994 1.00 78.19 72 ALA A C 1
ATOM 569 O O . ALA A 1 72 ? 23.301 10.441 -15.120 1.00 78.19 72 ALA A O 1
ATOM 570 N N . SER A 1 73 ? 25.129 9.162 -14.871 1.00 73.81 73 SER A N 1
ATOM 571 C CA . SER A 1 73 ? 26.105 10.262 -14.873 1.00 73.81 73 SER A CA 1
ATOM 572 C C . SER A 1 73 ? 26.597 10.639 -16.278 1.00 73.81 73 SER A C 1
ATOM 574 O O . SER A 1 73 ? 26.949 11.793 -16.516 1.00 73.81 73 SER A O 1
ATOM 576 N N . GLY A 1 74 ? 26.565 9.706 -17.230 1.00 50.72 74 GLY A N 1
ATOM 577 C CA . GLY A 1 74 ? 27.006 9.872 -18.614 1.00 50.72 74 GLY A CA 1
ATOM 578 C C . GLY A 1 74 ? 25.859 9.994 -19.611 1.00 50.72 74 GLY A C 1
ATOM 579 O O . GLY A 1 74 ? 25.798 9.217 -20.560 1.00 50.72 74 GLY A O 1
ATOM 580 N N . GLY A 1 75 ? 24.959 10.966 -19.426 1.00 46.44 75 GLY A N 1
ATOM 581 C CA . GLY A 1 75 ? 23.899 11.323 -20.380 1.00 46.44 75 GLY A CA 1
ATOM 582 C C . GLY A 1 75 ? 24.422 11.855 -21.725 1.00 46.44 75 GLY A C 1
ATOM 583 O O . GLY A 1 75 ? 24.113 12.975 -22.118 1.00 46.44 75 GLY A O 1
ATOM 584 N N . HIS A 1 76 ? 25.229 11.070 -22.436 1.00 39.66 76 HIS A N 1
ATOM 585 C CA . HIS A 1 76 ? 25.612 11.290 -23.821 1.00 39.66 76 HIS A CA 1
ATOM 586 C C . HIS A 1 76 ? 26.032 9.963 -24.465 1.00 39.66 76 HIS A C 1
ATOM 588 O O . HIS A 1 76 ? 27.205 9.607 -24.508 1.00 39.66 76 HIS A O 1
ATOM 594 N N . ILE A 1 77 ? 25.058 9.238 -25.018 1.00 41.75 77 ILE A N 1
ATOM 595 C CA . ILE A 1 77 ? 25.327 8.425 -26.203 1.00 41.75 77 ILE A CA 1
ATOM 596 C C . ILE A 1 77 ? 24.798 9.235 -27.379 1.00 41.75 77 ILE A C 1
ATOM 598 O O . ILE A 1 77 ? 23.624 9.171 -27.737 1.00 41.75 77 ILE A O 1
ATOM 602 N N . VAL A 1 78 ? 25.691 10.045 -27.946 1.00 40.69 78 VAL A N 1
ATOM 603 C CA . VAL A 1 78 ? 25.595 10.452 -29.345 1.00 40.69 78 VAL A CA 1
ATOM 604 C C . VAL A 1 78 ? 25.759 9.165 -30.145 1.00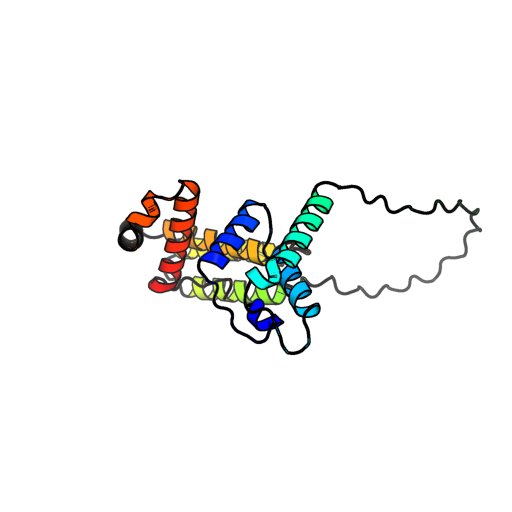 40.69 78 VAL A C 1
ATOM 606 O O . VAL A 1 78 ? 26.858 8.625 -30.248 1.00 40.69 78 VAL A O 1
ATOM 609 N N . ALA A 1 79 ? 24.654 8.633 -30.660 1.00 35.12 79 ALA A N 1
ATOM 610 C CA . ALA A 1 79 ? 24.734 7.714 -31.781 1.00 35.12 79 ALA A CA 1
ATOM 611 C C . ALA A 1 79 ? 25.337 8.501 -32.961 1.00 35.12 79 ALA A C 1
ATOM 613 O O . ALA A 1 79 ? 24.830 9.586 -33.265 1.00 35.12 79 ALA A O 1
ATOM 614 N N . PRO A 1 80 ? 26.414 8.027 -33.609 1.00 38.44 80 PRO A N 1
ATOM 615 C CA . PRO A 1 80 ? 26.910 8.666 -34.814 1.00 38.44 80 PRO A CA 1
ATOM 616 C C . PRO A 1 80 ? 25.889 8.397 -35.920 1.00 38.44 80 PRO A C 1
ATOM 618 O O . PRO A 1 80 ? 25.825 7.303 -36.474 1.00 38.44 80 PRO A O 1
ATOM 621 N N . HIS A 1 81 ? 25.046 9.387 -36.199 1.00 36.28 81 HIS A N 1
ATOM 622 C CA . HIS A 1 81 ? 24.285 9.415 -37.437 1.00 36.28 81 HIS A CA 1
ATOM 623 C C . HIS A 1 81 ? 25.272 9.707 -38.567 1.00 36.28 81 HIS A C 1
ATOM 625 O O . HIS A 1 81 ? 25.836 10.798 -38.640 1.00 36.28 81 HIS A O 1
ATOM 631 N N . GLU A 1 82 ? 25.492 8.705 -39.418 1.00 40.72 82 GLU A N 1
ATOM 632 C CA . GLU A 1 82 ? 26.074 8.879 -40.743 1.00 40.72 82 GLU A CA 1
ATOM 633 C C . GLU A 1 82 ? 25.321 9.985 -41.486 1.00 40.72 82 GLU A C 1
ATOM 635 O O . GLU A 1 82 ? 24.120 9.904 -41.752 1.00 40.72 82 GLU A O 1
ATOM 640 N N . GLU A 1 83 ? 26.064 11.037 -41.793 1.00 44.06 83 GLU A N 1
ATOM 641 C CA . GLU A 1 83 ? 25.670 12.152 -42.632 1.00 44.06 83 GLU A CA 1
ATOM 642 C C . GLU A 1 83 ? 25.654 11.660 -44.089 1.00 44.06 83 GLU A C 1
ATOM 644 O O . GLU A 1 83 ? 26.651 11.716 -44.808 1.00 44.06 83 GLU A O 1
ATOM 649 N N . VAL A 1 84 ? 24.524 11.092 -44.518 1.00 42.38 84 VAL A N 1
ATOM 650 C CA . VAL A 1 84 ? 24.290 10.758 -45.927 1.00 42.38 84 VAL A CA 1
ATOM 651 C C . VAL A 1 84 ? 23.858 12.030 -46.655 1.00 42.38 84 VAL A C 1
ATOM 653 O O . VAL A 1 84 ? 22.845 12.649 -46.330 1.00 42.38 84 VAL A O 1
ATOM 656 N N . ALA A 1 85 ? 24.674 12.420 -47.632 1.00 49.88 85 ALA A N 1
ATOM 657 C CA . ALA A 1 85 ? 24.480 13.569 -48.502 1.00 49.88 85 ALA A CA 1
ATOM 658 C C . ALA A 1 85 ? 23.104 13.561 -49.209 1.00 49.88 85 ALA A C 1
ATOM 660 O O . ALA A 1 85 ? 22.631 12.499 -49.617 1.00 49.88 85 ALA A O 1
ATOM 661 N N . PRO A 1 86 ? 22.472 14.731 -49.420 1.00 46.47 86 PRO A N 1
ATOM 662 C CA . PRO A 1 86 ? 21.206 14.818 -50.138 1.00 46.47 86 PRO A CA 1
ATOM 663 C C . PRO A 1 86 ? 21.410 14.600 -51.646 1.00 46.47 86 PRO A C 1
ATOM 665 O O . PRO A 1 86 ? 22.010 15.422 -52.340 1.00 46.47 86 PRO A O 1
ATOM 668 N N . GLU A 1 87 ? 20.885 13.485 -52.150 1.00 47.53 87 GLU A N 1
ATOM 669 C CA . GLU A 1 87 ? 20.735 13.192 -53.577 1.00 47.53 87 GLU A CA 1
ATOM 670 C C . GLU A 1 87 ? 19.574 14.031 -54.169 1.00 47.53 87 GLU A C 1
ATOM 672 O O . GLU A 1 87 ? 18.550 14.224 -53.503 1.00 47.53 87 GLU A O 1
ATOM 677 N N . PRO A 1 88 ? 19.711 14.599 -55.385 1.00 54.94 88 PRO A N 1
ATOM 678 C CA . PRO A 1 88 ? 18.725 15.520 -55.945 1.00 54.94 88 PRO A CA 1
ATOM 679 C C . PRO A 1 88 ? 17.403 14.831 -56.313 1.00 54.94 88 PRO A C 1
ATOM 681 O O . PRO A 1 88 ? 17.367 13.764 -56.920 1.00 54.94 88 PRO A O 1
ATOM 684 N N . ALA A 1 89 ? 16.307 15.511 -55.972 1.00 55.31 89 ALA A N 1
ATOM 685 C CA . ALA A 1 89 ? 14.927 15.076 -56.150 1.00 55.31 89 ALA A CA 1
ATOM 686 C C . ALA A 1 89 ? 14.564 14.703 -57.607 1.00 55.31 89 ALA A C 1
ATOM 688 O O . ALA A 1 89 ? 14.744 15.530 -58.509 1.00 55.31 89 ALA A O 1
ATOM 689 N N . PRO A 1 90 ? 13.955 13.525 -57.850 1.00 53.03 90 PRO A N 1
ATOM 690 C CA . PRO A 1 90 ? 13.239 13.247 -59.086 1.00 53.03 90 PRO A CA 1
ATOM 691 C C . PRO A 1 90 ? 11.799 13.794 -59.042 1.00 53.03 90 PRO A C 1
ATOM 693 O O . PRO A 1 90 ? 11.167 13.905 -57.992 1.00 53.03 90 PRO A O 1
ATOM 696 N N . ALA A 1 91 ? 11.308 14.160 -60.226 1.00 62.38 91 ALA A N 1
ATOM 697 C CA . ALA A 1 91 ? 10.025 14.801 -60.512 1.00 62.38 91 ALA A CA 1
ATOM 698 C C . ALA A 1 91 ? 8.779 14.057 -59.961 1.00 62.38 91 ALA A C 1
ATOM 700 O O . ALA A 1 91 ? 8.807 12.835 -59.806 1.00 62.38 91 ALA A O 1
ATOM 701 N N . PRO A 1 92 ? 7.658 14.771 -59.717 1.00 54.97 92 PRO A N 1
ATOM 702 C CA . PRO A 1 92 ? 6.462 14.206 -59.096 1.00 54.97 92 PRO A CA 1
ATOM 703 C C . PRO A 1 92 ? 5.744 13.211 -60.019 1.00 54.97 92 PRO A C 1
ATOM 705 O O . PRO A 1 92 ? 5.274 13.565 -61.101 1.00 54.97 92 PRO A O 1
ATOM 708 N N . ALA A 1 93 ? 5.635 11.965 -59.561 1.00 56.97 93 ALA A N 1
ATOM 709 C CA . ALA A 1 93 ? 4.758 10.951 -60.135 1.00 56.97 93 ALA A CA 1
ATOM 710 C C . ALA A 1 93 ? 3.285 11.200 -59.722 1.00 56.97 93 ALA A C 1
ATOM 712 O O . ALA A 1 93 ? 3.037 11.794 -58.669 1.00 56.97 93 ALA A O 1
ATOM 713 N N . PRO A 1 94 ? 2.299 10.778 -60.541 1.00 65.94 94 PRO A N 1
ATOM 714 C CA . PRO A 1 94 ? 0.873 11.000 -60.287 1.00 65.94 94 PRO A CA 1
ATOM 715 C C . PRO A 1 94 ? 0.388 10.328 -58.987 1.00 65.94 94 PRO A C 1
ATOM 717 O O . PRO A 1 94 ? 0.948 9.305 -58.588 1.00 65.94 94 PRO A O 1
ATOM 720 N N . PRO A 1 95 ? -0.655 10.874 -58.327 1.00 58.59 95 PRO A N 1
ATOM 721 C CA . PRO A 1 95 ? -1.114 10.388 -57.030 1.00 58.59 95 PRO A CA 1
ATOM 722 C C . PRO A 1 95 ? -1.635 8.952 -57.142 1.00 58.59 95 PRO A C 1
ATOM 724 O O . PRO A 1 95 ? -2.590 8.675 -57.869 1.00 58.59 95 PRO A O 1
ATOM 727 N N . ALA A 1 96 ? -0.987 8.046 -56.412 1.00 58.84 96 ALA A N 1
ATOM 728 C CA . ALA A 1 96 ? -1.476 6.695 -56.188 1.00 58.84 96 ALA A CA 1
ATOM 729 C C . ALA A 1 96 ? -2.821 6.738 -55.429 1.00 58.84 96 ALA A C 1
ATOM 731 O O . ALA A 1 96 ? -3.053 7.673 -54.653 1.00 58.84 96 ALA A O 1
ATOM 732 N N . PRO A 1 97 ? -3.716 5.756 -55.647 1.00 57.69 97 PRO A N 1
ATOM 733 C CA . PRO A 1 97 ? -4.957 5.648 -54.893 1.00 57.69 97 PRO A CA 1
ATOM 734 C C . PRO A 1 97 ? -4.629 5.573 -53.402 1.00 57.69 97 PRO A C 1
ATOM 736 O O . PRO A 1 97 ? -3.743 4.828 -52.991 1.00 57.69 97 PRO A O 1
ATOM 739 N N . VAL A 1 98 ? -5.324 6.392 -52.615 1.00 58.00 98 VAL A N 1
ATOM 740 C CA . VAL A 1 98 ? -5.233 6.408 -51.157 1.00 58.00 98 VAL A CA 1
ATOM 741 C C . VAL A 1 98 ? -5.692 5.036 -50.676 1.00 58.00 98 VAL A C 1
ATOM 743 O O . VAL A 1 98 ? -6.889 4.771 -50.603 1.00 58.00 98 VAL A O 1
ATOM 746 N N . GLU A 1 99 ? -4.737 4.140 -50.434 1.00 54.28 99 GLU A N 1
ATOM 747 C CA . GLU A 1 99 ? -4.993 2.903 -49.717 1.00 54.28 99 GLU A CA 1
ATOM 748 C C . GLU A 1 99 ? -5.512 3.303 -48.340 1.00 54.28 99 GLU A C 1
ATOM 750 O O . GLU A 1 99 ? -4.837 3.967 -47.551 1.00 54.28 99 GLU A O 1
ATOM 755 N N . GLU A 1 100 ? -6.777 2.967 -48.124 1.00 56.62 100 GLU A N 1
ATOM 756 C CA . GLU A 1 100 ? -7.513 3.096 -46.884 1.00 56.62 100 GLU A CA 1
ATOM 757 C C . GLU A 1 100 ? -6.718 2.341 -45.814 1.00 56.62 100 GLU A C 1
ATOM 759 O O . GLU A 1 100 ? -6.796 1.119 -45.698 1.00 56.62 100 GLU A O 1
ATOM 764 N N . GLN A 1 101 ? -5.853 3.070 -45.100 1.00 51.72 101 GLN A N 1
ATOM 765 C CA . GLN A 1 101 ? -5.090 2.547 -43.978 1.00 51.72 101 GLN A CA 1
ATOM 766 C C . GLN A 1 101 ? -6.106 2.059 -42.954 1.00 51.72 101 GLN A C 1
ATOM 768 O O . GLN A 1 101 ? -6.685 2.842 -42.201 1.00 51.72 101 GLN A O 1
ATOM 773 N N . THR A 1 102 ? -6.351 0.750 -42.965 1.00 50.34 102 THR A N 1
ATOM 774 C CA . THR A 1 102 ? -7.072 0.034 -41.922 1.00 50.34 102 THR A CA 1
ATOM 775 C C . THR A 1 102 ? -6.485 0.475 -40.595 1.00 50.34 102 THR A C 1
ATOM 777 O O . THR A 1 102 ? -5.319 0.188 -40.319 1.00 50.34 102 THR A O 1
ATOM 780 N N . ALA A 1 103 ? -7.278 1.230 -39.832 1.00 54.19 103 ALA A N 1
ATOM 781 C CA . ALA A 1 103 ? -6.906 1.776 -38.543 1.00 54.19 103 ALA A CA 1
ATOM 782 C C . ALA A 1 103 ? -6.265 0.670 -37.701 1.00 54.19 103 ALA A C 1
ATOM 784 O O . ALA A 1 103 ? -6.937 -0.280 -37.292 1.00 54.19 103 ALA A O 1
ATOM 785 N N . GLN A 1 104 ? -4.950 0.763 -37.490 1.00 56.06 104 GLN A N 1
ATOM 786 C CA . GLN A 1 104 ? -4.276 -0.088 -36.522 1.00 56.06 104 GLN A CA 1
ATOM 787 C C . GLN A 1 104 ? -4.977 0.131 -35.177 1.00 56.06 104 GLN A C 1
ATOM 789 O O . GLN A 1 104 ? -5.156 1.289 -34.784 1.00 56.06 104 GLN A O 1
ATOM 794 N N . PRO A 1 105 ? -5.425 -0.939 -34.493 1.00 60.91 105 PRO A N 1
ATOM 795 C CA . PRO A 1 105 ? -6.025 -0.792 -33.178 1.00 60.91 105 PRO A CA 1
ATOM 796 C C . PRO A 1 105 ? -5.023 -0.053 -32.294 1.00 60.91 105 PRO A C 1
ATOM 798 O O . PRO A 1 105 ? -3.843 -0.412 -32.260 1.00 60.91 105 PRO A O 1
ATOM 801 N N . ALA A 1 106 ? -5.489 1.021 -31.653 1.00 61.28 106 ALA A N 1
ATOM 802 C CA . ALA A 1 106 ? -4.667 1.842 -30.778 1.00 61.28 106 ALA A CA 1
ATOM 803 C C . ALA A 1 106 ? -3.901 0.944 -29.789 1.00 61.28 106 ALA A C 1
ATOM 805 O O . ALA A 1 106 ? -4.464 -0.063 -29.338 1.00 61.28 106 ALA A O 1
ATOM 806 N N . PRO A 1 107 ? -2.634 1.271 -29.472 1.00 60.88 107 PRO A N 1
ATOM 807 C CA . PRO A 1 107 ? -1.833 0.480 -28.550 1.00 60.88 107 PRO A CA 1
ATOM 808 C C . PRO A 1 107 ? -2.598 0.327 -27.236 1.00 60.88 107 PRO A C 1
ATOM 810 O O . PRO A 1 107 ? -2.834 1.288 -26.511 1.00 60.88 107 PRO A O 1
ATOM 813 N N . THR A 1 108 ? -3.055 -0.894 -26.975 1.00 75.94 108 THR A N 1
ATOM 814 C CA . THR A 1 108 ? -3.826 -1.224 -25.781 1.00 75.94 108 THR A CA 1
ATOM 815 C C . THR A 1 108 ? -2.876 -1.169 -24.591 1.00 75.94 108 THR A C 1
ATOM 817 O O . THR A 1 108 ? -1.816 -1.799 -24.627 1.00 75.94 108 THR A O 1
ATOM 820 N N . ASN A 1 109 ? -3.217 -0.397 -23.556 1.00 84.69 109 ASN A N 1
ATOM 821 C CA . ASN A 1 109 ? -2.405 -0.296 -22.346 1.00 84.69 109 ASN A CA 1
ATOM 822 C C . ASN A 1 109 ? -2.177 -1.718 -21.786 1.00 84.69 109 ASN A C 1
ATOM 824 O O . ASN A 1 109 ? -3.152 -2.395 -21.451 1.00 84.69 109 ASN A O 1
ATOM 828 N N . PRO A 1 110 ? -0.924 -2.204 -21.668 1.00 89.56 110 PRO A N 1
ATOM 829 C CA . PRO A 1 110 ? -0.653 -3.589 -21.270 1.00 89.56 110 PRO A CA 1
ATOM 830 C C . PRO A 1 110 ? -1.148 -3.914 -19.852 1.00 89.56 110 PRO A C 1
ATOM 832 O O . PRO A 1 110 ? -1.301 -5.082 -19.503 1.00 89.56 110 PRO A O 1
ATOM 835 N N . TYR A 1 111 ? -1.429 -2.889 -19.044 1.00 93.62 111 TYR A N 1
ATOM 836 C CA . TYR A 1 111 ? -1.940 -3.006 -17.681 1.00 93.62 111 TYR A CA 1
ATOM 837 C C . TYR A 1 111 ? -3.461 -2.819 -17.585 1.00 93.62 111 TYR A C 1
ATOM 839 O O . TYR A 1 111 ? -4.006 -2.830 -16.484 1.00 93.62 111 TYR A O 1
ATOM 847 N N . GLU A 1 112 ? -4.170 -2.674 -18.707 1.00 93.88 112 GLU A N 1
ATOM 848 C CA . GLU A 1 112 ? -5.630 -2.527 -18.730 1.00 93.88 112 GLU A CA 1
ATOM 849 C C . GLU A 1 112 ? -6.373 -3.633 -17.955 1.00 93.88 112 GLU A C 1
ATOM 851 O O . GLU A 1 112 ? -7.257 -3.286 -17.167 1.00 93.88 112 GLU A O 1
ATOM 856 N N . PRO A 1 113 ? -6.035 -4.935 -18.086 1.00 94.19 113 PRO A N 1
ATOM 857 C CA . PRO A 1 113 ? -6.703 -5.983 -17.314 1.00 94.19 113 PRO A CA 1
ATOM 858 C C . PRO A 1 113 ? -6.528 -5.813 -15.800 1.00 94.19 113 PRO A C 1
ATOM 860 O O . PRO A 1 113 ? -7.497 -5.947 -15.057 1.00 94.19 113 PRO A O 1
ATOM 863 N N . LEU A 1 114 ? -5.315 -5.461 -15.356 1.00 94.81 114 LEU A N 1
ATOM 864 C CA . LEU A 1 114 ? -5.004 -5.197 -13.948 1.00 94.81 114 LEU A CA 1
ATOM 865 C C . LEU A 1 114 ? -5.827 -4.014 -13.425 1.00 94.81 114 LEU A C 1
ATOM 867 O O . LEU A 1 114 ? -6.499 -4.122 -12.406 1.00 94.81 114 LEU A O 1
ATOM 871 N N . LEU A 1 115 ? -5.819 -2.890 -14.143 1.00 96.19 115 LEU A N 1
ATOM 872 C CA . LEU A 1 115 ? -6.539 -1.684 -13.731 1.00 96.19 115 LEU A CA 1
ATOM 873 C C . LEU A 1 115 ? -8.061 -1.898 -13.704 1.00 96.19 115 LEU A C 1
ATOM 875 O O . LEU A 1 115 ? -8.736 -1.368 -12.823 1.00 96.19 115 LEU A O 1
ATOM 879 N N . LYS A 1 116 ? -8.606 -2.702 -14.627 1.00 96.25 116 LYS A N 1
ATOM 880 C CA . LYS A 1 116 ? -10.023 -3.098 -14.624 1.00 96.25 116 LYS A CA 1
ATOM 881 C C . LYS A 1 116 ? -10.386 -3.971 -13.423 1.00 96.25 116 LYS A C 1
ATOM 883 O O . LYS A 1 116 ? -11.432 -3.736 -12.821 1.00 96.25 116 LYS A O 1
ATOM 888 N N . ASP A 1 117 ? -9.535 -4.929 -13.057 1.00 97.25 117 ASP A N 1
ATOM 889 C CA . ASP A 1 117 ? -9.728 -5.749 -11.852 1.00 97.25 117 ASP A CA 1
ATOM 890 C C . ASP A 1 117 ? -9.729 -4.883 -10.582 1.00 97.25 117 ASP A C 1
ATOM 892 O O . ASP A 1 117 ? -10.650 -4.954 -9.767 1.00 97.25 117 ASP A O 1
ATOM 896 N N . VAL A 1 118 ? -8.762 -3.969 -10.464 1.00 97.94 118 VAL A N 1
ATOM 897 C CA . VAL A 1 118 ? -8.684 -3.018 -9.345 1.00 97.94 118 VAL A CA 1
ATOM 898 C C . VAL A 1 118 ? -9.928 -2.126 -9.271 1.00 97.94 118 VAL A C 1
ATOM 900 O O . VAL A 1 118 ? -10.478 -1.929 -8.187 1.00 97.94 118 VAL A O 1
ATOM 903 N N . LEU A 1 119 ? -10.412 -1.601 -10.403 1.00 98.38 119 LEU A N 1
ATOM 904 C CA . LEU A 1 119 ? -11.650 -0.813 -10.441 1.00 98.38 119 LEU A CA 1
ATOM 905 C C . LEU A 1 119 ? -12.850 -1.615 -9.930 1.00 98.38 119 LEU A C 1
ATOM 907 O O . LEU A 1 119 ? -13.626 -1.087 -9.134 1.00 98.38 119 LEU A O 1
ATOM 911 N N . ALA A 1 120 ? -12.975 -2.880 -10.341 1.00 98.12 120 ALA A N 1
ATOM 912 C CA . ALA A 1 120 ? -14.045 -3.761 -9.885 1.00 98.12 120 ALA A CA 1
ATOM 913 C C . ALA A 1 120 ? -13.959 -4.034 -8.372 1.00 98.12 120 ALA A C 1
ATOM 915 O O . ALA A 1 120 ? -14.979 -3.974 -7.684 1.00 98.12 120 ALA A O 1
ATOM 916 N N . LYS A 1 121 ? -12.750 -4.257 -7.831 1.00 98.06 121 LYS A N 1
ATOM 917 C CA . LYS A 1 121 ? -12.509 -4.411 -6.384 1.00 98.06 121 LYS A CA 1
ATOM 918 C C . LYS A 1 121 ? -12.934 -3.164 -5.597 1.00 98.06 121 LYS A C 1
ATOM 920 O O . LYS A 1 121 ? -13.678 -3.279 -4.622 1.00 98.06 121 LYS A O 1
ATOM 925 N N . ILE A 1 122 ? -12.506 -1.973 -6.032 1.00 98.06 122 ILE A N 1
ATOM 926 C CA . ILE A 1 122 ? -12.864 -0.695 -5.387 1.00 98.06 122 ILE A CA 1
ATOM 927 C C . ILE A 1 122 ? -14.376 -0.459 -5.453 1.00 98.06 122 ILE A C 1
ATOM 929 O O . ILE A 1 122 ? -14.982 -0.046 -4.465 1.00 98.06 122 ILE A O 1
ATOM 933 N N . GLU A 1 123 ? -14.993 -0.717 -6.606 1.00 98.25 123 GLU A N 1
ATOM 934 C CA . GLU A 1 123 ? -16.430 -0.541 -6.800 1.00 98.25 123 GLU A CA 1
ATOM 935 C C . GLU A 1 123 ? -17.240 -1.477 -5.900 1.00 98.25 123 GLU A C 1
ATOM 937 O O . GLU A 1 123 ? -18.137 -1.011 -5.196 1.00 98.25 123 GLU A O 1
ATOM 942 N N . ALA A 1 124 ? -16.892 -2.765 -5.850 1.00 98.12 124 ALA A N 1
ATOM 943 C CA . ALA A 1 124 ? -17.555 -3.737 -4.985 1.00 98.12 124 ALA A CA 1
ATOM 944 C C . ALA A 1 124 ? -17.451 -3.348 -3.499 1.00 98.12 124 ALA A C 1
ATOM 946 O O . ALA A 1 124 ? -18.458 -3.347 -2.787 1.00 98.12 124 ALA A O 1
ATOM 947 N N . ALA A 1 125 ? -16.262 -2.945 -3.036 1.00 97.62 125 ALA A N 1
ATOM 948 C CA . ALA A 1 125 ? -16.061 -2.479 -1.663 1.00 97.62 125 ALA A CA 1
ATOM 949 C C . ALA A 1 125 ? -16.849 -1.190 -1.364 1.00 97.62 125 ALA A C 1
ATOM 951 O O . ALA A 1 125 ? -17.494 -1.071 -0.320 1.00 97.62 125 ALA A O 1
ATOM 952 N N . GLY A 1 126 ? -16.867 -0.242 -2.305 1.00 97.56 126 GLY A N 1
ATOM 953 C CA . GLY A 1 126 ? -17.633 0.998 -2.188 1.00 97.56 126 GLY A CA 1
ATOM 954 C C . GLY A 1 126 ? -19.150 0.782 -2.155 1.00 97.56 126 GLY A C 1
ATOM 955 O O . GLY A 1 126 ? -19.849 1.492 -1.430 1.00 97.56 126 GLY A O 1
ATOM 956 N N . GLN A 1 127 ? -19.661 -0.204 -2.901 1.00 97.75 127 GLN A N 1
ATOM 957 C CA . GLN A 1 127 ? -21.074 -0.599 -2.889 1.00 97.75 127 GLN A CA 1
ATOM 958 C C . GLN A 1 127 ? -21.468 -1.311 -1.588 1.00 97.75 127 GLN A C 1
ATOM 960 O O . GLN A 1 127 ? -22.560 -1.075 -1.073 1.00 97.75 127 GLN A O 1
ATOM 965 N N . ALA A 1 128 ? -20.584 -2.146 -1.033 1.00 97.38 128 ALA A N 1
ATOM 966 C CA . ALA A 1 128 ? -20.805 -2.819 0.248 1.00 97.38 128 ALA A CA 1
ATOM 967 C C . ALA A 1 128 ? -20.750 -1.858 1.453 1.00 97.38 128 ALA A C 1
ATOM 969 O O . ALA A 1 128 ? -21.328 -2.136 2.504 1.00 97.38 128 ALA A O 1
ATOM 970 N N . CYS A 1 129 ? -20.070 -0.719 1.311 1.00 97.19 129 CYS A N 1
ATOM 971 C CA . CYS A 1 129 ? -19.951 0.286 2.357 1.00 97.19 129 CYS A CA 1
ATOM 972 C C . CYS A 1 129 ? -21.265 1.064 2.546 1.00 97.19 129 CYS A C 1
ATOM 974 O O . CYS A 1 129 ? -21.763 1.706 1.618 1.00 97.19 129 CYS A O 1
ATOM 976 N N . THR A 1 130 ? -21.825 1.044 3.758 1.00 96.69 130 THR A N 1
ATOM 977 C CA . THR A 1 130 ? -23.103 1.699 4.088 1.00 96.69 130 THR A CA 1
ATOM 978 C C . THR A 1 130 ? -22.959 3.181 4.439 1.00 96.69 130 THR A C 1
ATOM 980 O O . THR A 1 130 ? -23.888 3.949 4.196 1.00 96.69 130 THR A O 1
ATOM 983 N N . GLU A 1 131 ? -21.810 3.599 4.972 1.00 97.25 131 GLU A N 1
ATOM 984 C CA . GLU A 1 131 ? -21.561 4.979 5.399 1.00 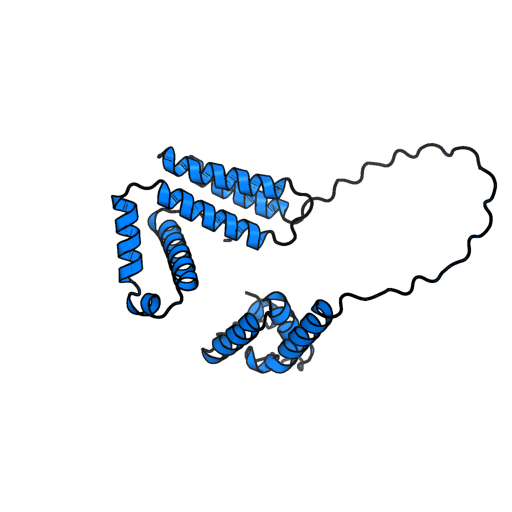97.25 131 GLU A CA 1
ATOM 985 C C . GLU A 1 131 ? -21.114 5.862 4.217 1.00 97.25 131 GLU A C 1
ATOM 987 O O . GLU A 1 131 ? -20.103 5.605 3.558 1.00 97.25 131 GLU A O 1
ATOM 992 N N . ASP A 1 132 ? -21.848 6.947 3.956 1.00 97.06 132 ASP A N 1
ATOM 993 C CA . ASP A 1 132 ? -21.592 7.837 2.812 1.00 97.06 132 ASP A CA 1
ATOM 994 C C . ASP A 1 132 ? -20.237 8.558 2.880 1.00 97.06 132 ASP A C 1
ATOM 996 O O . ASP A 1 132 ? -19.623 8.819 1.836 1.00 97.06 132 ASP A O 1
ATOM 1000 N N . THR A 1 133 ? -19.769 8.868 4.094 1.00 97.00 133 THR A N 1
ATOM 1001 C CA . THR A 1 133 ? -18.464 9.494 4.351 1.00 97.00 133 THR A CA 1
ATOM 1002 C C . THR A 1 133 ? -17.327 8.566 3.936 1.00 97.00 133 THR A C 1
ATOM 1004 O O . THR A 1 133 ? -16.448 8.978 3.184 1.00 97.00 133 THR A O 1
ATOM 1007 N N . LEU A 1 134 ? -17.386 7.291 4.326 1.00 97.31 134 LEU A N 1
ATOM 1008 C CA . LEU A 1 134 ? -16.418 6.268 3.919 1.00 97.31 134 LEU A CA 1
ATOM 1009 C C . LEU A 1 134 ? -16.489 5.995 2.408 1.00 97.31 134 LEU A C 1
ATOM 1011 O O . LEU A 1 134 ? -15.458 5.864 1.745 1.00 97.31 134 LEU A O 1
ATOM 1015 N N . ARG A 1 135 ? -17.696 6.012 1.820 1.00 97.88 135 ARG A N 1
ATOM 1016 C CA . ARG A 1 135 ? -17.881 5.866 0.365 1.00 97.88 135 ARG A CA 1
ATOM 1017 C C . ARG A 1 135 ? -17.215 6.984 -0.444 1.00 97.88 135 ARG A C 1
ATOM 1019 O O . ARG A 1 135 ? -16.989 6.814 -1.642 1.00 97.88 135 ARG A O 1
ATOM 1026 N N . ALA A 1 136 ? -16.924 8.144 0.148 1.00 98.06 136 ALA A N 1
ATOM 1027 C CA . ALA A 1 136 ? -16.171 9.194 -0.540 1.00 98.06 136 ALA A CA 1
ATOM 1028 C C . ALA A 1 136 ? -14.736 8.743 -0.868 1.00 98.06 136 ALA A C 1
ATOM 1030 O O . ALA A 1 136 ? -14.315 8.892 -2.012 1.00 98.06 136 ALA A O 1
ATOM 1031 N N . ALA A 1 137 ? -14.048 8.081 0.071 1.00 97.94 137 ALA A N 1
ATOM 1032 C CA . ALA A 1 137 ? -12.685 7.586 -0.135 1.00 97.94 137 ALA A CA 1
ATOM 1033 C C . ALA A 1 137 ? -12.602 6.568 -1.289 1.00 97.94 137 ALA A C 1
ATOM 1035 O O . ALA A 1 137 ? -11.740 6.680 -2.159 1.00 97.94 137 ALA A O 1
ATOM 1036 N N . TYR A 1 138 ? -13.559 5.635 -1.369 1.00 98.38 138 TYR A N 1
ATOM 1037 C CA . TYR A 1 138 ? -13.650 4.687 -2.489 1.00 98.38 138 TYR A CA 1
ATOM 1038 C C . TYR A 1 138 ? -13.901 5.377 -3.833 1.00 98.38 138 TYR A C 1
ATOM 1040 O O . TYR A 1 138 ? -13.306 5.001 -4.839 1.00 98.38 138 TYR A O 1
ATOM 1048 N N . ARG A 1 139 ? -14.762 6.404 -3.869 1.00 98.62 139 ARG A N 1
ATOM 1049 C CA . ARG A 1 139 ? -15.027 7.171 -5.097 1.00 98.62 139 ARG A CA 1
ATOM 1050 C C . ARG A 1 139 ? -13.780 7.897 -5.590 1.00 98.62 139 ARG A C 1
ATOM 1052 O O . ARG A 1 139 ? -13.548 7.935 -6.797 1.00 98.62 139 ARG A O 1
ATOM 1059 N N . ASP A 1 140 ? -12.988 8.452 -4.682 1.00 98.44 140 ASP A N 1
ATOM 1060 C CA . ASP A 1 140 ? -11.753 9.147 -5.037 1.00 98.44 140 ASP A CA 1
ATOM 1061 C C . ASP A 1 140 ? -10.682 8.169 -5.534 1.00 98.44 140 ASP A C 1
ATOM 1063 O O . ASP A 1 140 ? -10.093 8.406 -6.590 1.00 98.44 140 ASP A O 1
ATOM 1067 N N . ALA A 1 141 ? -10.521 7.018 -4.873 1.00 98.38 141 ALA A N 1
ATOM 1068 C CA . ALA A 1 141 ? -9.645 5.946 -5.347 1.00 98.38 141 ALA A CA 1
ATOM 1069 C C . ALA A 1 141 ? -10.071 5.420 -6.728 1.00 98.38 141 ALA A C 1
ATOM 1071 O O . ALA A 1 141 ? -9.243 5.286 -7.624 1.00 98.38 141 ALA A O 1
ATOM 1072 N N . TRP A 1 142 ? -11.372 5.204 -6.946 1.00 98.62 142 TRP A N 1
ATOM 1073 C CA . TRP A 1 142 ? -11.904 4.754 -8.235 1.00 98.62 142 TRP A CA 1
ATOM 1074 C C . TRP A 1 142 ? -11.614 5.756 -9.356 1.00 98.62 142 TRP A C 1
ATOM 1076 O O . TRP A 1 142 ? -11.171 5.371 -10.437 1.00 98.62 142 TRP A O 1
ATOM 1086 N N . ARG A 1 143 ? -11.817 7.057 -9.102 1.00 98.62 143 ARG A N 1
ATOM 1087 C CA . ARG A 1 143 ? -11.490 8.123 -10.066 1.00 98.62 143 ARG A CA 1
ATOM 1088 C C . ARG A 1 143 ? -9.999 8.149 -10.383 1.00 98.62 143 ARG A C 1
ATOM 1090 O O . ARG A 1 143 ? -9.643 8.284 -11.551 1.00 98.62 143 ARG A O 1
ATOM 1097 N N . ALA A 1 144 ? -9.146 8.001 -9.371 1.00 98.19 144 ALA A N 1
ATOM 1098 C CA . ALA A 1 144 ? -7.701 7.966 -9.555 1.00 98.19 144 ALA A CA 1
ATOM 1099 C C . ALA A 1 144 ? -7.270 6.757 -10.402 1.00 98.19 144 ALA A C 1
ATOM 1101 O O . ALA A 1 144 ? -6.546 6.933 -11.380 1.00 98.19 144 ALA A O 1
ATOM 1102 N N . THR A 1 145 ? -7.779 5.556 -10.111 1.00 97.75 145 THR A N 1
ATOM 1103 C CA . THR A 1 145 ? -7.481 4.343 -10.892 1.00 97.75 145 THR A CA 1
ATOM 1104 C C . THR A 1 145 ? -8.005 4.451 -12.321 1.00 97.75 145 THR A C 1
ATOM 1106 O O . THR A 1 145 ? -7.307 4.092 -13.269 1.00 97.75 145 THR A O 1
ATOM 1109 N N . ARG A 1 146 ? -9.206 5.008 -12.516 1.00 97.81 146 ARG A N 1
ATOM 1110 C CA . ARG A 1 146 ? -9.759 5.246 -13.854 1.00 97.81 146 ARG A CA 1
ATOM 1111 C C . ARG A 1 146 ? -8.896 6.216 -14.659 1.00 97.81 146 ARG A C 1
ATOM 1113 O O . ARG A 1 146 ? -8.649 5.967 -15.834 1.00 97.81 146 ARG A O 1
ATOM 1120 N N . ALA A 1 147 ? -8.374 7.264 -14.025 1.00 96.56 147 ALA A N 1
ATOM 1121 C CA . ALA A 1 147 ? -7.442 8.182 -14.671 1.00 96.56 147 ALA A CA 1
ATOM 1122 C C . ALA A 1 147 ? -6.116 7.505 -15.072 1.00 96.56 147 ALA A C 1
ATOM 1124 O O . ALA A 1 147 ? -5.473 7.960 -16.013 1.00 96.56 147 ALA A O 1
ATOM 1125 N N . LEU A 1 148 ? -5.697 6.424 -14.397 1.00 95.69 148 LEU A N 1
ATOM 1126 C CA . LEU A 1 148 ? -4.566 5.604 -14.851 1.00 95.69 148 LEU A CA 1
ATOM 1127 C C . LEU A 1 148 ? -4.927 4.756 -16.074 1.00 95.69 148 LEU A C 1
ATOM 1129 O O . LEU A 1 148 ? -4.103 4.608 -16.970 1.00 95.69 148 LEU A O 1
ATOM 1133 N N . LEU A 1 149 ? -6.148 4.218 -16.124 1.00 94.69 149 LEU A N 1
ATOM 1134 C CA . LEU A 1 149 ? -6.622 3.402 -17.244 1.00 94.69 149 LEU A CA 1
ATOM 1135 C C . LEU A 1 149 ? -6.726 4.209 -18.546 1.00 94.69 149 LEU A C 1
ATOM 1137 O O . LEU A 1 149 ? -6.440 3.688 -19.616 1.00 94.69 149 LEU A O 1
ATOM 1141 N N . GLU A 1 150 ? -7.101 5.484 -18.445 1.00 93.94 150 GLU A N 1
ATOM 1142 C CA . GLU A 1 150 ? -7.248 6.402 -19.584 1.00 93.94 150 GLU A CA 1
ATOM 1143 C C . GLU A 1 150 ? -5.903 6.930 -20.127 1.00 93.94 150 GLU A C 1
ATOM 1145 O O . GLU A 1 150 ? -5.885 7.685 -21.097 1.00 93.94 150 GLU A O 1
ATOM 1150 N N . ARG A 1 151 ? -4.766 6.557 -19.523 1.00 93.00 151 ARG A N 1
ATOM 1151 C CA . ARG A 1 151 ? -3.429 6.939 -19.999 1.00 93.00 151 ARG A CA 1
ATOM 1152 C C . ARG A 1 151 ? -2.860 5.888 -20.952 1.00 93.00 151 ARG A C 1
ATOM 1154 O O . ARG A 1 151 ? -2.797 4.708 -20.613 1.00 93.00 151 ARG A O 1
ATOM 1161 N N . ASP A 1 152 ? -2.327 6.354 -22.081 1.00 84.88 152 ASP A N 1
ATOM 1162 C CA . ASP A 1 152 ? -1.684 5.502 -23.094 1.00 84.88 152 ASP A CA 1
ATOM 1163 C C . ASP A 1 152 ? -0.376 4.866 -22.600 1.00 84.88 152 ASP A C 1
ATOM 1165 O O . ASP A 1 152 ? -0.022 3.755 -22.989 1.00 84.88 152 ASP A O 1
ATOM 1169 N N . THR A 1 153 ? 0.362 5.564 -21.729 1.00 87.62 153 THR A N 1
ATOM 1170 C CA . THR A 1 153 ? 1.621 5.073 -21.157 1.00 87.62 153 THR A CA 1
ATOM 1171 C C . THR A 1 153 ? 1.665 5.292 -19.648 1.00 87.62 153 THR A C 1
ATOM 1173 O O . THR A 1 153 ? 1.414 6.390 -19.146 1.00 87.62 153 THR A O 1
ATOM 1176 N N . LEU A 1 154 ? 2.009 4.232 -18.912 1.00 89.88 154 LEU A N 1
ATOM 1177 C CA . LEU A 1 154 ? 2.321 4.285 -17.486 1.00 89.88 154 LEU A CA 1
ATOM 1178 C C . LEU A 1 154 ? 3.734 3.736 -17.258 1.00 89.88 154 LEU A C 1
ATOM 1180 O O . LEU A 1 154 ? 3.933 2.529 -17.399 1.00 89.88 154 LEU A O 1
ATOM 1184 N N . PRO A 1 155 ? 4.705 4.592 -16.888 1.00 86.62 155 PRO A N 1
ATOM 1185 C CA . PRO A 1 155 ? 6.057 4.144 -16.558 1.00 86.62 155 PRO A CA 1
ATOM 1186 C C . PRO A 1 155 ? 6.089 3.191 -15.357 1.00 86.62 155 PRO A C 1
ATOM 1188 O O . PRO A 1 155 ? 6.893 2.266 -15.336 1.00 86.62 155 PRO A O 1
ATOM 1191 N N . ASP A 1 156 ? 5.208 3.415 -14.375 1.00 93.25 156 ASP A N 1
ATOM 1192 C CA . ASP A 1 156 ? 5.122 2.623 -13.147 1.00 93.25 156 ASP A CA 1
ATOM 1193 C C . ASP A 1 156 ? 3.659 2.485 -12.670 1.00 93.25 156 ASP A C 1
ATOM 1195 O O . ASP A 1 156 ? 3.171 3.306 -11.886 1.00 93.25 156 ASP A O 1
ATOM 1199 N N . PRO A 1 157 ? 2.912 1.480 -13.167 1.00 92.88 157 PRO A N 1
ATOM 1200 C CA . PRO A 1 157 ? 1.534 1.232 -12.740 1.00 92.88 157 PRO A CA 1
ATOM 1201 C C . PRO A 1 157 ? 1.434 0.760 -11.293 1.00 92.88 157 PRO A C 1
ATOM 1203 O O . PRO A 1 157 ? 0.484 1.125 -10.608 1.00 92.88 157 PRO A O 1
ATOM 1206 N N . TYR A 1 158 ? 2.407 -0.010 -10.807 1.00 94.56 158 TYR A N 1
ATOM 1207 C CA . TYR A 1 158 ? 2.371 -0.561 -9.456 1.00 94.56 158 TYR A CA 1
ATOM 1208 C C . TYR A 1 158 ? 2.651 0.514 -8.408 1.00 94.56 158 T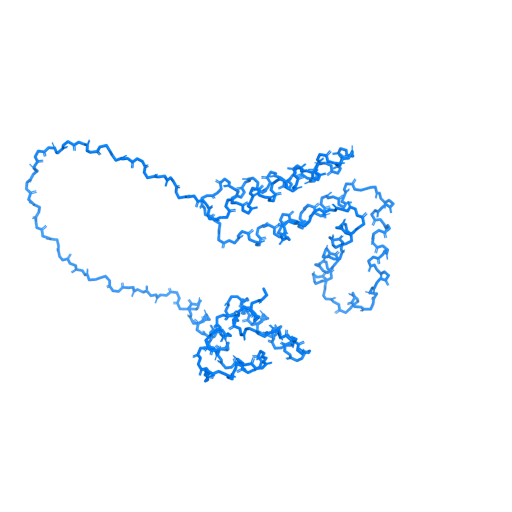YR A C 1
ATOM 1210 O O . TYR A 1 158 ? 1.927 0.584 -7.419 1.00 94.56 158 TYR A O 1
ATOM 1218 N N . GLY A 1 159 ? 3.627 1.397 -8.641 1.00 94.25 159 GLY A N 1
ATOM 1219 C CA . GLY A 1 159 ? 3.865 2.551 -7.774 1.00 94.25 159 GLY A CA 1
ATOM 1220 C C . GLY A 1 159 ? 2.677 3.514 -7.753 1.00 94.25 159 GLY A C 1
ATOM 1221 O O . GLY A 1 159 ? 2.291 3.998 -6.690 1.00 94.25 159 GLY A O 1
ATOM 1222 N N . ALA A 1 160 ? 2.031 3.736 -8.904 1.00 96.12 160 ALA A N 1
ATOM 1223 C CA . ALA A 1 160 ? 0.817 4.547 -8.968 1.00 96.12 160 ALA A CA 1
ATOM 1224 C C . ALA A 1 160 ? -0.351 3.909 -8.192 1.00 96.12 160 ALA A C 1
ATOM 1226 O O . ALA A 1 160 ? -1.035 4.605 -7.442 1.00 96.12 160 ALA A O 1
ATOM 1227 N N . LEU A 1 161 ? -0.557 2.595 -8.324 1.00 96.69 161 LEU A N 1
ATOM 1228 C CA . LEU A 1 161 ? -1.566 1.853 -7.563 1.00 96.69 161 LEU A CA 1
ATOM 1229 C C . LEU A 1 161 ? -1.274 1.836 -6.058 1.00 96.69 161 LEU A C 1
ATOM 1231 O O . LEU A 1 161 ? -2.197 2.041 -5.274 1.00 96.69 161 LEU A O 1
ATOM 1235 N N . ALA A 1 162 ? -0.012 1.671 -5.650 1.00 95.06 162 ALA A N 1
ATOM 1236 C CA . ALA A 1 162 ? 0.399 1.762 -4.248 1.00 95.06 162 ALA A CA 1
ATOM 1237 C C . ALA A 1 162 ? 0.060 3.139 -3.656 1.00 95.06 162 ALA A C 1
ATOM 1239 O O . ALA A 1 162 ? -0.534 3.227 -2.584 1.00 95.06 162 ALA A O 1
ATOM 1240 N N . GLY A 1 163 ? 0.342 4.218 -4.396 1.00 95.44 163 GLY A N 1
ATOM 1241 C CA . GLY A 1 163 ? -0.031 5.571 -3.982 1.00 95.44 163 GLY A CA 1
ATOM 1242 C C . GLY A 1 163 ? -1.547 5.779 -3.874 1.00 95.44 163 GLY A C 1
ATOM 1243 O O . GLY A 1 163 ? -2.009 6.470 -2.966 1.00 95.44 163 GLY A O 1
ATOM 1244 N N . ILE A 1 164 ? -2.339 5.166 -4.763 1.00 97.88 164 ILE A N 1
ATOM 1245 C CA . ILE A 1 164 ? -3.810 5.193 -4.679 1.00 97.88 164 ILE A CA 1
ATOM 1246 C C . ILE A 1 164 ? -4.301 4.421 -3.452 1.00 97.88 164 ILE A C 1
ATOM 1248 O O . ILE A 1 164 ? -5.214 4.886 -2.774 1.00 97.88 164 ILE A O 1
ATOM 1252 N N . GLU A 1 165 ? -3.707 3.270 -3.146 1.00 97.69 165 GLU A N 1
ATOM 1253 C CA . GLU A 1 165 ? -4.039 2.482 -1.959 1.00 97.69 165 GLU A CA 1
ATOM 1254 C C . GLU A 1 165 ? -3.723 3.242 -0.663 1.00 97.69 165 GLU A C 1
ATOM 1256 O O . GLU A 1 165 ? -4.551 3.276 0.250 1.00 97.69 165 GLU A O 1
ATOM 1261 N N . ASP A 1 166 ? -2.570 3.913 -0.597 1.00 96.44 166 ASP A N 1
ATOM 1262 C CA . ASP A 1 166 ? -2.202 4.760 0.540 1.00 96.44 166 ASP A CA 1
ATOM 1263 C C . ASP A 1 166 ? -3.192 5.922 0.711 1.00 96.44 166 ASP A C 1
ATOM 1265 O O . ASP A 1 166 ? -3.675 6.178 1.818 1.00 96.44 166 ASP A O 1
ATOM 1269 N N . ALA A 1 167 ? -3.562 6.589 -0.388 1.00 97.50 167 ALA A N 1
ATOM 1270 C CA . ALA A 1 167 ? -4.557 7.660 -0.375 1.00 97.50 167 ALA A CA 1
ATOM 1271 C C . ALA A 1 167 ? -5.956 7.158 0.022 1.00 97.50 167 ALA A C 1
ATOM 1273 O O . ALA A 1 167 ? -6.668 7.838 0.764 1.00 97.50 167 ALA A O 1
ATOM 1274 N N . LEU A 1 168 ? -6.344 5.962 -0.428 1.00 98.19 168 LEU A N 1
ATOM 1275 C CA . LEU A 1 168 ? -7.591 5.304 -0.042 1.00 98.19 168 LEU A CA 1
ATOM 1276 C C . LEU A 1 168 ? -7.607 5.013 1.462 1.00 98.19 168 LEU A C 1
ATOM 1278 O O . LEU A 1 168 ? -8.576 5.359 2.135 1.00 98.19 168 LEU A O 1
ATOM 1282 N N . ALA A 1 169 ? -6.541 4.418 1.999 1.00 97.94 169 ALA A N 1
ATOM 1283 C CA . ALA A 1 169 ? -6.427 4.102 3.419 1.00 97.94 169 ALA A CA 1
ATOM 1284 C C . ALA A 1 169 ? -6.458 5.365 4.298 1.00 97.94 169 ALA A C 1
ATOM 1286 O O . ALA A 1 169 ? -7.151 5.393 5.317 1.00 97.94 169 ALA A O 1
ATOM 1287 N N . ASP A 1 170 ? -5.755 6.430 3.902 1.00 97.69 170 ASP A N 1
ATOM 1288 C CA . ASP A 1 170 ? -5.761 7.706 4.626 1.00 97.69 170 ASP A CA 1
ATOM 1289 C C . ASP A 1 170 ? -7.126 8.412 4.544 1.00 97.69 170 ASP A C 1
ATOM 1291 O O . ASP A 1 170 ? -7.660 8.852 5.565 1.00 97.69 170 ASP A O 1
ATOM 1295 N N . GLY A 1 171 ? -7.741 8.457 3.358 1.00 98.06 171 GLY A N 1
ATOM 1296 C CA . GLY A 1 171 ? -9.086 9.002 3.165 1.00 98.06 171 GLY A CA 1
ATOM 1297 C C . GLY A 1 171 ? -10.144 8.248 3.973 1.00 98.06 171 GLY A C 1
ATOM 1298 O O . GLY A 1 171 ? -10.974 8.871 4.638 1.00 98.06 171 GLY A O 1
ATOM 1299 N N . TYR A 1 172 ? -10.075 6.914 3.981 1.00 98.38 172 TYR A N 1
ATOM 1300 C CA . TYR A 1 172 ? -10.957 6.058 4.772 1.00 98.38 172 TYR A CA 1
ATOM 1301 C C . TYR A 1 172 ? -10.780 6.321 6.269 1.00 98.38 172 TYR A C 1
ATOM 1303 O O . TYR A 1 172 ? -11.760 6.545 6.974 1.00 98.38 172 TYR A O 1
ATOM 1311 N N . PHE A 1 173 ? -9.534 6.375 6.754 1.00 98.12 173 PHE A N 1
ATOM 1312 C CA . PHE A 1 173 ? -9.234 6.665 8.156 1.00 98.12 173 PHE A CA 1
ATOM 1313 C C . PHE A 1 173 ? -9.799 8.012 8.613 1.00 98.12 173 PHE A C 1
ATOM 1315 O O . PHE A 1 173 ? -10.429 8.085 9.665 1.00 98.12 173 PHE A O 1
ATOM 1322 N N . ARG A 1 174 ? -9.611 9.075 7.823 1.00 98.00 174 ARG A N 1
ATOM 1323 C CA . ARG A 1 174 ? -10.109 10.422 8.158 1.00 98.00 174 ARG A CA 1
ATOM 1324 C C . ARG A 1 174 ? -11.631 10.508 8.193 1.00 98.00 174 ARG A C 1
ATOM 1326 O O . ARG A 1 174 ? -12.169 11.361 8.893 1.00 98.00 174 ARG A O 1
ATOM 1333 N N . ALA A 1 175 ? -12.308 9.659 7.427 1.00 97.75 175 ALA A N 1
ATOM 1334 C CA . ALA A 1 175 ? -13.761 9.593 7.383 1.00 97.75 175 ALA A CA 1
ATOM 1335 C C . ALA A 1 175 ? -14.371 8.779 8.541 1.00 97.75 175 ALA A C 1
ATOM 1337 O O . ALA A 1 175 ? -15.580 8.876 8.762 1.00 97.75 175 ALA A O 1
ATOM 1338 N N . LEU A 1 176 ? -13.562 8.020 9.295 1.00 97.75 176 LEU A N 1
ATOM 1339 C CA . LEU A 1 176 ? -13.991 7.391 10.546 1.00 97.75 176 LEU A CA 1
ATOM 1340 C C . LEU A 1 176 ? -14.264 8.449 11.620 1.00 97.75 176 LEU A C 1
ATOM 1342 O O . LEU A 1 176 ? -13.670 9.526 11.621 1.00 97.75 176 LEU A O 1
ATOM 1346 N N . ASP A 1 177 ? -15.116 8.118 12.586 1.00 97.69 177 ASP A N 1
ATOM 1347 C CA . ASP A 1 177 ? -15.295 8.951 13.770 1.00 97.69 177 ASP A CA 1
ATOM 1348 C C . ASP A 1 177 ? -14.021 9.002 14.639 1.00 97.69 177 ASP A C 1
ATOM 1350 O O . ASP A 1 177 ? -13.145 8.134 14.580 1.00 97.69 177 ASP A O 1
ATOM 1354 N N . GLN A 1 178 ? -13.920 10.040 15.472 1.00 97.94 178 GLN A N 1
ATOM 1355 C CA . GLN A 1 178 ? -12.740 10.289 16.302 1.00 97.94 178 GLN A CA 1
ATOM 1356 C C . GLN A 1 178 ? -12.439 9.132 17.269 1.00 97.94 178 GLN A C 1
ATOM 1358 O O . GLN A 1 178 ? -11.275 8.870 17.566 1.00 97.94 178 GLN A O 1
ATOM 1363 N N . GLN A 1 179 ? -13.467 8.421 17.743 1.00 97.94 179 GLN A N 1
ATOM 1364 C CA . GLN A 1 179 ? -13.290 7.298 18.659 1.00 97.94 179 GLN A CA 1
ATOM 1365 C C . GLN A 1 179 ? -12.623 6.115 17.946 1.00 97.94 179 GLN A C 1
ATOM 1367 O O . GLN A 1 179 ? -11.658 5.556 18.468 1.00 97.94 179 GLN A O 1
ATOM 1372 N N . LYS A 1 180 ? -13.082 5.761 16.740 1.00 97.69 180 LYS A N 1
ATOM 1373 C CA . LYS A 1 180 ? -12.456 4.726 15.904 1.00 97.69 180 LYS A CA 1
ATOM 1374 C C . LYS A 1 180 ? -11.036 5.116 15.496 1.00 97.69 180 LYS A C 1
ATOM 1376 O O . LYS A 1 180 ? -10.141 4.276 15.560 1.00 97.69 180 LYS A O 1
ATOM 1381 N N . GLN A 1 181 ? -10.811 6.379 15.124 1.00 98.06 181 GLN A N 1
ATOM 1382 C CA . GLN A 1 181 ? -9.469 6.871 14.796 1.00 98.06 181 GLN A CA 1
ATOM 1383 C C . GLN A 1 181 ? -8.501 6.706 15.974 1.00 98.06 181 GLN A C 1
ATOM 1385 O O . GLN A 1 181 ? -7.397 6.190 15.793 1.00 98.06 181 GLN A O 1
ATOM 1390 N N . GLN A 1 182 ? -8.928 7.090 17.182 1.00 97.31 182 GLN A N 1
ATOM 1391 C CA . GLN A 1 182 ? -8.116 6.945 18.388 1.00 97.31 182 GLN A CA 1
ATOM 1392 C C . GLN A 1 182 ? -7.850 5.473 18.717 1.00 97.31 182 GLN A C 1
ATOM 1394 O O . GLN A 1 182 ? -6.708 5.111 18.976 1.00 97.31 182 GLN A O 1
ATOM 1399 N N . ALA A 1 183 ? -8.863 4.608 18.619 1.00 97.12 183 ALA A N 1
ATOM 1400 C CA . ALA A 1 183 ? -8.704 3.177 18.876 1.00 97.12 183 ALA A CA 1
ATOM 1401 C C . ALA A 1 183 ? -7.661 2.525 17.949 1.00 97.12 183 ALA A C 1
ATOM 1403 O O . ALA A 1 183 ? -6.861 1.704 18.394 1.00 97.12 183 ALA A O 1
ATOM 1404 N N . ILE A 1 184 ? -7.630 2.915 16.670 1.00 96.56 184 ILE A N 1
ATOM 1405 C CA . ILE A 1 184 ? -6.610 2.457 15.717 1.00 96.56 184 ILE A CA 1
ATOM 1406 C C . ILE A 1 184 ? -5.224 2.985 16.115 1.00 96.56 184 ILE A C 1
ATOM 1408 O O . ILE A 1 184 ? -4.254 2.230 16.102 1.00 96.56 184 ILE A O 1
ATOM 1412 N N . ALA A 1 185 ? -5.112 4.267 16.475 1.00 94.94 185 ALA A N 1
ATOM 1413 C CA . ALA A 1 185 ? -3.842 4.866 16.886 1.00 94.94 185 ALA A CA 1
ATOM 1414 C C . ALA A 1 185 ? -3.269 4.203 18.152 1.00 94.94 185 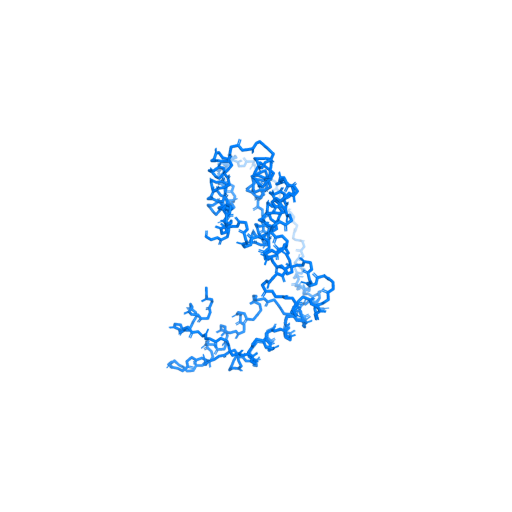ALA A C 1
ATOM 1416 O O . ALA A 1 185 ? -2.069 3.919 18.212 1.00 94.94 185 ALA A O 1
ATOM 1417 N N . ASP A 1 186 ? -4.129 3.907 19.126 1.00 95.00 186 ASP A N 1
ATOM 1418 C CA . ASP A 1 186 ? -3.763 3.211 20.358 1.00 95.00 186 ASP A CA 1
ATOM 1419 C C . ASP A 1 186 ? -3.309 1.777 20.061 1.00 95.00 186 ASP A C 1
ATOM 1421 O O . ASP A 1 186 ? -2.268 1.350 20.558 1.00 95.00 186 ASP A O 1
ATOM 1425 N N . ALA A 1 187 ? -4.030 1.056 19.193 1.00 94.88 187 ALA A N 1
ATOM 1426 C CA . ALA A 1 187 ? -3.662 -0.299 18.785 1.00 94.88 187 ALA A CA 1
ATOM 1427 C C . ALA A 1 187 ? -2.292 -0.346 18.087 1.00 94.88 187 ALA A C 1
ATOM 1429 O O . ALA A 1 187 ? -1.458 -1.182 18.421 1.00 94.88 187 ALA A O 1
ATOM 1430 N N . ILE A 1 188 ? -2.022 0.587 17.167 1.00 92.44 188 ILE A N 1
ATOM 1431 C CA . ILE A 1 188 ? -0.719 0.677 16.487 1.00 92.44 188 ILE A CA 1
ATOM 1432 C C . ILE A 1 188 ? 0.400 1.012 17.482 1.00 92.44 188 ILE A C 1
ATOM 1434 O O . ILE A 1 188 ? 1.494 0.457 17.392 1.00 92.44 188 ILE A O 1
ATOM 1438 N N . SER A 1 189 ? 0.137 1.910 18.435 1.00 90.00 189 SER A N 1
ATOM 1439 C CA . SER A 1 189 ? 1.129 2.328 19.434 1.00 90.00 189 SER A CA 1
ATOM 1440 C C . SER A 1 189 ? 1.453 1.223 20.443 1.00 90.00 189 SER A C 1
ATOM 1442 O O . SER A 1 189 ? 2.580 1.152 20.931 1.00 90.00 189 SER A O 1
ATOM 1444 N N . ALA A 1 190 ? 0.482 0.360 20.755 1.00 91.75 190 ALA A N 1
ATOM 1445 C CA . ALA A 1 190 ? 0.657 -0.763 21.671 1.00 91.75 190 ALA A CA 1
ATOM 1446 C C . ALA A 1 190 ? 1.530 -1.888 21.086 1.00 91.75 190 ALA A C 1
ATOM 1448 O O . ALA A 1 190 ? 2.238 -2.552 21.843 1.00 91.75 190 ALA A O 1
ATOM 1449 N N . ASP A 1 191 ? 1.511 -2.080 19.763 1.00 90.12 191 ASP A N 1
ATOM 1450 C CA . ASP A 1 191 ? 2.242 -3.162 19.092 1.00 90.12 191 ASP A CA 1
ATOM 1451 C C . ASP A 1 191 ? 3.771 -2.953 19.068 1.00 90.12 191 ASP A C 1
ATOM 1453 O O . ASP A 1 191 ? 4.514 -3.935 19.105 1.00 90.12 191 ASP A O 1
ATOM 1457 N N . ASP A 1 192 ? 4.266 -1.708 19.000 1.00 85.44 192 ASP A N 1
ATOM 1458 C CA . ASP A 1 192 ? 5.715 -1.429 18.938 1.00 85.44 192 ASP A CA 1
ATOM 1459 C C . ASP A 1 192 ? 6.118 -0.030 19.465 1.00 85.44 192 ASP A C 1
ATOM 1461 O O . ASP A 1 192 ? 6.526 0.857 18.704 1.00 85.44 192 ASP A O 1
ATOM 1465 N N . PRO A 1 193 ? 6.050 0.204 20.786 1.00 80.50 193 PRO A N 1
ATOM 1466 C CA . PRO A 1 193 ? 6.404 1.502 21.360 1.00 80.50 193 PRO A CA 1
ATOM 1467 C C . PRO A 1 193 ? 7.907 1.815 21.258 1.00 80.50 193 PRO A C 1
ATOM 1469 O O . PRO A 1 193 ? 8.296 2.981 21.160 1.00 80.50 193 PRO A O 1
ATOM 1472 N N . ALA A 1 194 ? 8.768 0.792 21.279 1.00 82.75 194 ALA A N 1
ATOM 1473 C CA . ALA A 1 194 ? 10.221 0.962 21.282 1.00 82.75 194 ALA A CA 1
ATOM 1474 C C . ALA A 1 194 ? 10.786 1.223 19.876 1.00 82.75 194 ALA A C 1
ATOM 1476 O O . ALA A 1 194 ? 11.683 2.057 19.725 1.00 82.75 194 ALA A O 1
ATOM 1477 N N . GLY A 1 195 ? 10.250 0.561 18.844 1.00 82.81 195 GLY A N 1
ATOM 1478 C CA . GLY A 1 195 ? 10.681 0.738 17.458 1.00 82.81 195 GLY A CA 1
ATOM 1479 C C . GLY A 1 195 ? 10.386 2.137 16.927 1.00 82.81 195 GLY A C 1
ATOM 1480 O O . GLY A 1 195 ? 11.252 2.758 16.308 1.00 82.81 195 GLY A O 1
ATOM 1481 N N . LEU A 1 196 ? 9.216 2.697 17.253 1.00 85.12 196 LEU A N 1
ATOM 1482 C CA . LEU A 1 196 ? 8.827 4.041 16.812 1.00 85.12 196 LEU A CA 1
ATOM 1483 C C . LEU A 1 196 ? 9.765 5.130 17.347 1.00 85.12 196 LEU A C 1
ATOM 1485 O O . LEU A 1 196 ? 10.063 6.089 16.630 1.00 85.12 196 LEU A O 1
ATOM 1489 N N . ALA A 1 197 ? 10.251 4.996 18.585 1.00 87.38 197 ALA A N 1
ATOM 1490 C CA . ALA A 1 197 ? 11.114 5.990 19.225 1.00 87.38 197 ALA A CA 1
ATOM 1491 C C . ALA A 1 197 ? 12.473 6.152 18.520 1.00 87.38 197 ALA A C 1
ATOM 1493 O O . ALA A 1 197 ? 13.015 7.255 18.499 1.00 87.38 197 ALA A O 1
ATOM 1494 N N . MET A 1 198 ? 12.982 5.079 17.908 1.00 89.81 198 MET A N 1
ATOM 1495 C CA . MET A 1 198 ? 14.296 5.034 17.255 1.00 89.81 198 MET A CA 1
ATOM 1496 C C . MET A 1 198 ? 14.274 5.482 15.783 1.00 89.81 198 MET A C 1
ATOM 1498 O O . MET A 1 198 ? 15.332 5.680 15.188 1.00 89.81 198 MET A O 1
ATOM 1502 N N . MET A 1 199 ? 13.091 5.632 15.179 1.00 92.06 199 MET A N 1
ATOM 1503 C CA . MET A 1 199 ? 12.938 6.033 13.777 1.00 92.06 199 MET A CA 1
ATOM 1504 C C . MET A 1 199 ? 13.087 7.545 13.580 1.00 92.06 199 MET A C 1
ATOM 1506 O O . MET A 1 199 ? 12.733 8.345 14.451 1.00 92.06 199 MET A O 1
ATOM 1510 N N . SER A 1 200 ? 13.549 7.943 12.389 1.00 93.56 200 SER A N 1
ATOM 1511 C CA . SER A 1 200 ? 13.446 9.336 11.947 1.00 93.56 200 SER A CA 1
ATOM 1512 C C . SER A 1 200 ? 11.968 9.751 11.829 1.00 93.56 200 SER A C 1
ATOM 1514 O O . SER A 1 200 ? 11.104 8.886 11.668 1.00 93.56 200 SER A O 1
ATOM 1516 N N . PRO A 1 201 ? 11.641 11.056 11.878 1.00 93.19 201 PRO A N 1
ATOM 1517 C CA . PRO A 1 201 ? 10.254 11.514 11.771 1.00 93.19 201 PRO A CA 1
ATOM 1518 C C . PRO A 1 201 ? 9.537 11.019 10.505 1.00 93.19 201 PRO A C 1
ATOM 1520 O O . PRO A 1 201 ? 8.444 10.477 10.606 1.00 93.19 201 PRO A O 1
ATOM 1523 N N . SER A 1 202 ? 10.184 11.109 9.338 1.00 89.00 202 SER A N 1
ATOM 1524 C CA . SER A 1 202 ? 9.604 10.638 8.069 1.00 89.00 202 SER A CA 1
ATOM 1525 C C . SER A 1 202 ? 9.442 9.113 8.038 1.00 89.00 202 SER A C 1
ATOM 1527 O O . SER A 1 202 ? 8.372 8.628 7.682 1.00 89.00 202 SER A O 1
ATOM 1529 N N . ALA A 1 203 ? 10.430 8.347 8.516 1.00 86.75 203 ALA A N 1
ATOM 1530 C CA . ALA A 1 203 ? 10.301 6.891 8.599 1.00 86.75 203 ALA A CA 1
ATOM 1531 C C . ALA A 1 203 ? 9.186 6.468 9.569 1.00 86.75 203 ALA A C 1
ATOM 1533 O O . ALA A 1 203 ? 8.496 5.478 9.339 1.00 86.75 203 ALA A O 1
ATOM 1534 N N . ARG A 1 204 ? 8.983 7.230 10.651 1.00 90.19 204 ARG A N 1
ATOM 1535 C CA . ARG A 1 204 ? 7.887 7.010 11.596 1.00 90.19 204 ARG A CA 1
ATOM 1536 C C . ARG A 1 204 ? 6.531 7.262 10.941 1.00 90.19 204 ARG A C 1
ATOM 1538 O O . ARG A 1 204 ? 5.624 6.461 11.135 1.00 90.19 204 ARG A O 1
ATOM 1545 N N . GLU A 1 205 ? 6.380 8.346 10.184 1.00 90.12 205 GLU A N 1
ATOM 1546 C CA . GLU A 1 205 ? 5.140 8.655 9.460 1.00 90.12 205 GLU A CA 1
ATOM 1547 C C . GLU A 1 205 ? 4.790 7.559 8.449 1.00 90.12 205 GLU A C 1
ATOM 1549 O O . GLU A 1 205 ? 3.669 7.050 8.467 1.00 90.12 205 GLU A O 1
ATOM 1554 N N . GLU A 1 206 ? 5.764 7.128 7.646 1.00 88.00 206 GLU A N 1
ATOM 1555 C CA . GLU A 1 206 ? 5.605 6.017 6.701 1.00 88.00 206 GLU A CA 1
ATOM 1556 C C . GLU A 1 206 ? 5.251 4.709 7.417 1.00 88.00 206 GLU A C 1
ATOM 1558 O O . GLU A 1 206 ? 4.328 4.000 7.010 1.00 88.00 206 GLU A O 1
ATOM 1563 N N . HIS A 1 207 ? 5.929 4.402 8.528 1.00 89.56 207 HIS A N 1
ATOM 1564 C CA . HIS A 1 207 ? 5.636 3.212 9.323 1.00 89.56 207 HIS A CA 1
ATOM 1565 C C . HIS A 1 207 ? 4.205 3.237 9.871 1.00 89.56 207 HIS A C 1
ATOM 1567 O O . HIS A 1 207 ? 3.480 2.247 9.765 1.00 89.56 207 HIS A O 1
ATOM 1573 N N . LEU A 1 208 ? 3.771 4.369 10.430 1.00 92.19 208 LEU A N 1
ATOM 1574 C CA . LEU A 1 208 ? 2.414 4.535 10.945 1.00 92.19 208 LEU A CA 1
ATOM 1575 C C . LEU A 1 208 ? 1.367 4.436 9.830 1.00 92.19 208 LEU A C 1
ATOM 1577 O O . LEU A 1 208 ? 0.328 3.810 10.040 1.00 92.19 208 LEU A O 1
ATOM 1581 N N . ALA A 1 209 ? 1.629 5.012 8.654 1.00 92.50 209 ALA A N 1
ATOM 1582 C CA . ALA A 1 209 ? 0.748 4.905 7.491 1.00 92.50 209 ALA A CA 1
ATOM 1583 C C . ALA A 1 209 ? 0.602 3.445 7.034 1.00 92.50 209 ALA A C 1
ATOM 1585 O O . ALA A 1 209 ? -0.519 2.950 6.892 1.00 92.50 209 ALA A O 1
ATOM 1586 N N . ALA A 1 210 ? 1.717 2.718 6.916 1.00 92.56 210 ALA A N 1
ATOM 1587 C CA . ALA A 1 210 ? 1.716 1.307 6.547 1.00 92.56 210 ALA A CA 1
ATOM 1588 C C . ALA A 1 210 ? 0.959 0.442 7.571 1.00 92.56 210 ALA A C 1
ATOM 1590 O O . ALA A 1 210 ? 0.110 -0.365 7.191 1.00 92.56 210 ALA A O 1
ATOM 1591 N N . ARG A 1 211 ? 1.208 0.643 8.873 1.00 95.00 211 ARG A N 1
ATOM 1592 C CA . ARG A 1 211 ? 0.509 -0.071 9.958 1.00 95.00 211 ARG A CA 1
ATOM 1593 C C . ARG A 1 211 ? -0.987 0.202 9.952 1.00 95.00 211 ARG A C 1
ATOM 1595 O O . ARG A 1 211 ? -1.782 -0.727 10.077 1.00 95.00 211 ARG A O 1
ATOM 1602 N N . ARG A 1 212 ? -1.370 1.465 9.772 1.00 96.38 212 ARG A N 1
ATOM 1603 C CA . ARG A 1 212 ? -2.769 1.885 9.677 1.00 96.38 212 ARG A CA 1
ATOM 1604 C C . ARG A 1 212 ? -3.467 1.210 8.510 1.00 96.38 212 ARG A C 1
ATOM 1606 O O . ARG A 1 212 ? -4.544 0.659 8.702 1.00 96.38 212 ARG A O 1
ATOM 1613 N N . ARG A 1 213 ? -2.843 1.195 7.332 1.00 96.44 213 ARG A N 1
ATOM 1614 C CA . ARG A 1 213 ? -3.374 0.490 6.164 1.00 96.44 213 ARG A CA 1
ATOM 1615 C C . ARG A 1 213 ? -3.593 -0.993 6.460 1.00 96.44 213 ARG A C 1
ATOM 1617 O O . ARG A 1 213 ? -4.704 -1.477 6.269 1.00 96.44 213 ARG A O 1
ATOM 1624 N N . SER A 1 214 ? -2.591 -1.692 7.001 1.00 95.31 214 SER A N 1
ATOM 1625 C CA . SER A 1 214 ? -2.733 -3.111 7.363 1.00 95.31 214 SER A CA 1
ATOM 1626 C C . SER A 1 214 ? -3.860 -3.349 8.374 1.00 95.31 214 SER A C 1
ATOM 1628 O O . SER A 1 214 ? -4.599 -4.325 8.256 1.00 95.31 214 SER A O 1
ATOM 1630 N N . PHE A 1 215 ? -4.022 -2.454 9.351 1.00 96.31 215 PHE A N 1
ATOM 1631 C CA . PHE A 1 215 ? -5.106 -2.534 10.329 1.00 96.31 215 PHE A CA 1
ATOM 1632 C C . PHE A 1 215 ? -6.482 -2.354 9.672 1.00 96.31 215 PHE A C 1
ATOM 1634 O O . PHE A 1 215 ? -7.395 -3.129 9.941 1.00 96.31 215 PHE A O 1
ATOM 1641 N N . LEU A 1 216 ? -6.630 -1.373 8.775 1.00 97.06 216 LEU A N 1
ATOM 1642 C CA . LEU A 1 216 ? -7.875 -1.139 8.035 1.00 97.06 216 LEU A CA 1
ATOM 1643 C C . LEU A 1 216 ? -8.237 -2.318 7.123 1.00 97.06 216 LEU A C 1
ATOM 1645 O O . LEU A 1 216 ? -9.403 -2.698 7.056 1.00 97.06 216 LEU A O 1
ATOM 1649 N N . MET A 1 217 ? -7.253 -2.933 6.465 1.00 96.38 217 MET A N 1
ATOM 1650 C CA . MET A 1 217 ? -7.473 -4.138 5.658 1.00 96.38 217 MET A CA 1
ATOM 1651 C C . MET A 1 217 ? -7.996 -5.296 6.513 1.00 96.38 217 MET A C 1
ATOM 1653 O O . MET A 1 217 ? -8.978 -5.940 6.152 1.00 96.38 217 MET A O 1
ATOM 1657 N N . ARG A 1 218 ? -7.383 -5.528 7.680 1.00 96.44 218 ARG A N 1
ATOM 1658 C CA . ARG A 1 218 ? -7.735 -6.650 8.559 1.00 96.44 218 ARG A CA 1
ATOM 1659 C C . ARG A 1 218 ? -9.065 -6.459 9.289 1.00 96.44 218 ARG A C 1
ATOM 1661 O O . ARG A 1 218 ? -9.880 -7.373 9.298 1.00 96.44 218 ARG A O 1
ATOM 1668 N N . GLU A 1 219 ? -9.268 -5.305 9.919 1.00 96.94 219 GLU A N 1
ATOM 1669 C CA . GLU A 1 219 ? -10.405 -5.077 10.826 1.00 96.94 219 GLU A CA 1
ATOM 1670 C C . GLU A 1 219 ? -11.622 -4.469 10.122 1.00 96.94 219 GLU A C 1
ATOM 1672 O O . GLU A 1 219 ? -12.757 -4.705 10.527 1.00 96.94 219 GLU A O 1
ATOM 1677 N N . TYR A 1 220 ? -11.397 -3.680 9.067 1.00 95.69 220 TYR A N 1
ATOM 1678 C CA . TYR A 1 220 ? -12.459 -2.968 8.347 1.00 95.69 220 TYR A CA 1
ATOM 1679 C C . TYR A 1 220 ? -12.699 -3.512 6.935 1.00 95.69 220 TYR A C 1
ATOM 1681 O O . TYR A 1 220 ? -13.566 -2.996 6.232 1.00 95.69 220 TYR A O 1
ATOM 1689 N N . GLY A 1 221 ? -11.961 -4.545 6.514 1.00 95.69 221 GLY A N 1
ATOM 1690 C CA . GLY A 1 221 ? -12.125 -5.166 5.201 1.00 95.69 221 GLY A CA 1
ATOM 1691 C C . GLY A 1 221 ? -11.772 -4.241 4.036 1.00 95.69 221 GLY A C 1
ATOM 1692 O O . GLY A 1 221 ? -12.344 -4.384 2.956 1.00 95.69 221 GLY A O 1
ATOM 1693 N N . LEU A 1 222 ? -10.870 -3.273 4.246 1.00 96.81 222 LEU A N 1
ATOM 1694 C CA . LEU A 1 222 ? -10.371 -2.428 3.160 1.00 96.81 222 LEU A CA 1
ATOM 1695 C C . LEU A 1 222 ? -9.702 -3.325 2.095 1.00 96.81 222 LEU A C 1
ATOM 1697 O O . LEU A 1 222 ? -8.840 -4.128 2.458 1.00 96.81 222 LEU A O 1
ATOM 1701 N N . PRO A 1 223 ? -10.074 -3.230 0.804 1.00 96.88 223 PRO A N 1
ATOM 1702 C CA . PRO A 1 223 ? -9.501 -4.086 -0.228 1.00 96.88 223 PRO A CA 1
ATOM 1703 C C . PRO A 1 223 ? -8.030 -3.736 -0.472 1.00 96.88 223 PRO A C 1
ATOM 1705 O O . PRO A 1 223 ? -7.672 -2.560 -0.544 1.00 96.88 223 PRO A O 1
ATOM 1708 N N . SER A 1 224 ? -7.199 -4.760 -0.654 1.00 96.44 224 SER A N 1
ATOM 1709 C CA . SER A 1 224 ? -5.856 -4.606 -1.215 1.00 96.44 224 SER A CA 1
ATOM 1710 C C . SER A 1 224 ? -5.953 -4.427 -2.726 1.00 96.44 224 SER A C 1
ATOM 1712 O O . SER A 1 224 ? -6.649 -5.187 -3.407 1.00 96.44 224 SER A O 1
ATOM 1714 N N . LEU A 1 225 ? -5.293 -3.395 -3.252 1.00 95.19 225 LEU A N 1
ATOM 1715 C CA . LEU A 1 225 ? -5.306 -3.098 -4.688 1.00 95.19 225 LEU A CA 1
ATOM 1716 C C . LEU A 1 225 ? -4.202 -3.854 -5.439 1.00 95.19 225 LEU A C 1
ATOM 1718 O O . LEU A 1 225 ? -4.220 -3.890 -6.667 1.00 95.19 225 LEU A O 1
ATOM 1722 N N . LEU A 1 226 ? -3.245 -4.432 -4.710 1.00 92.06 226 LEU A N 1
ATOM 1723 C CA . LEU A 1 226 ? -2.048 -5.072 -5.260 1.00 92.06 226 LEU A CA 1
ATOM 1724 C C . LEU A 1 226 ? -1.997 -6.597 -5.052 1.00 92.06 226 LEU A C 1
ATOM 1726 O O . LEU A 1 226 ? -1.038 -7.217 -5.514 1.00 92.06 226 LEU A O 1
ATOM 1730 N N . ASP A 1 227 ? -3.008 -7.182 -4.400 1.00 85.69 227 ASP A N 1
ATOM 1731 C CA . ASP A 1 227 ? -3.150 -8.636 -4.198 1.00 85.69 227 ASP A CA 1
ATOM 1732 C C . ASP A 1 227 ? -3.848 -9.364 -5.361 1.00 85.69 227 ASP A C 1
ATOM 1734 O O . ASP A 1 227 ? -4.801 -8.801 -5.967 1.00 85.69 227 ASP A O 1
#

Sequence (227 aa):
MYFLEVTGRGVMFSGRDMELLCRWRDEGATAAIICRGIKEAVLSMEEGEPPRGVRSCQGWIEREIESARERASGGHIVAPHEEVAPEPAPAPAPPAPVEEQTAQPAPTNPYEPLLKDVLAKIEAAGQACTEDTLRAAYRDAWRATRALLERDTLPDPYGALAGIEDALADGYFRALDQQKQQAIADAISADDPAGLAMMSPSAREEHLAARRRSFLMREYGLPSLLD

Foldseek 3Di:
DLVCVQPVDDADQDPVNVVVVVVVVVVVDDPVLLSQLQNVLQVPDPDPDRDNDSVSSVVSSVVSSVVVVCCVVPPDPPDPDPPDDDDDDDDDDDDDPPDPPPPDPQQQQPCLVLLVVLLVQLVVLLVVDPDVQLNVLSVVLNVQSVVVNPDSDDPDPPVSNVVSLLSSLVSNLVSDDPVVNVVQVVVLCVVPVPVLVPDDPVVNVVSSSVSSSVCCCPPVVRDDSND

Organism: NCBI:txid1548548